Protein 7F87 (pdb70)

Foldseek 3Di:
DQDFQKWKDFVQLGAIFGEGEDDDPVRLAGAWYFDDNDDDAQDFEGETEHECHDPVGGYCVSLVVDDAQTWMWMDSLFKIWIWGWHDKDKAFPVPPCQRGGDPPFGKYWYWYHDNDPPDGIIIITMTTTDDIGGNDPVRCVSND/DQDFQKWKFFVQLGAIFTEGEDDDVVRLAGAWYFDDHDDDAQAFEGETEHECHDPVGGYCVSLVVDDQQTWMWMDSLFKIWIWGWHDKDKAFQVVPCQRGGDPPFGKYWYWYHDNDPPDGIIIITMTGTDDMGGNDCVRCVSND

Solvent-accessible surface area: 14212 Å² total

Organism: Lacticaseibacillus rhamnosus (NCBI:txid47715)

Structure (mmCIF, N/CA/C/O backbone):
data_7F87
#
_entry.id   7F87
#
_cell.length_a   34.608
_cell.length_b   55.674
_cell.length_c   75.312
_cell.angle_alpha   90.00
_cell.angle_beta   103.22
_cell.angle_gamma   90.00
#
_symmetry.space_group_name_H-M   'P 1 21 1'
#
loop_
_entity.id
_entity.type
_entity.pdbx_description
1 polymer 'Class A sortase'
2 polymer 'Self Derived Peptide'
3 non-polymer 'PHOSPHATE ION'
4 non-polymer 1,2-ETHANEDIOL
5 water water
#
loop_
_atom_site.group_PDB
_atom_site.id
_atom_site.type_symbol
_atom_site.label_atom_id
_atom_site.label_alt_id
_atom_site.label_comp_id
_atom_site.label_asym_id
_atom_site.label_entity_id
_atom_site.label_seq_id
_atom_site.pdbx_PDB_ins_code
_atom_site.Cartn_x
_atom_site.Cartn_y
_atom_site.Cartn_z
_atom_site.occupancy
_atom_site.B_iso_or_equiv
_atom_site.auth_seq_id
_atom_site.auth_comp_id
_atom_site.auth_asym_id
_atom_site.auth_atom_id
_atom_site.pdbx_PDB_model_num
ATOM 1 N N . ASN A 1 5 ? 1.654 -20.847 14.455 1.00 39.19 89 ASN A N 1
ATOM 2 C CA . ASN A 1 5 ? 2.890 -20.993 15.211 1.00 39.18 89 ASN A CA 1
ATOM 3 C C . ASN A 1 5 ? 3.726 -19.707 15.338 1.00 29.98 89 ASN A C 1
ATOM 4 O O . ASN A 1 5 ? 4.942 -19.768 15.492 1.00 24.47 89 ASN A O 1
ATOM 9 N N . LEU A 1 6 ? 3.064 -18.548 15.285 1.00 22.79 90 LEU A N 1
ATOM 10 C CA . LEU A 1 6 ? 3.711 -17.272 15.575 1.00 21.49 90 LEU A CA 1
ATOM 11 C C . LEU A 1 6 ? 3.773 -16.913 17.077 1.00 21.22 90 LEU A C 1
ATOM 12 O O . LEU A 1 6 ? 4.629 -16.131 17.492 1.00 24.43 90 LEU A O 1
ATOM 17 N N . HIS A 1 7 ? 2.865 -17.502 17.864 1.00 17.24 91 HIS A N 1
ATOM 18 C CA . HIS A 1 7 ? 2.829 -17.425 19.325 1.00 15.71 91 HIS A CA 1
ATOM 19 C C . HIS A 1 7 ? 2.565 -16.007 19.818 1.00 16.05 91 HIS A C 1
ATOM 20 O O . HIS A 1 7 ? 3.462 -15.358 20.348 1.00 15.79 91 HIS A O 1
ATOM 27 N N . PRO A 1 8 ? 1.334 -15.485 19.622 1.00 15.66 92 PRO A N 1
ATOM 28 C CA . PRO A 1 8 ? 0.968 -14.157 20.119 1.00 14.71 92 PRO A CA 1
ATOM 29 C C . PRO A 1 8 ? 1.273 -14.002 21.618 1.00 14.40 92 PRO A C 1
ATOM 30 O O . PRO A 1 8 ? 1.160 -14.969 22.349 1.00 11.78 92 PRO A O 1
ATOM 34 N N . ILE A 1 9 ? 1.690 -12.801 22.014 1.00 12.87 93 ILE A N 1
ATOM 35 C CA . ILE A 1 9 ? 2.011 -12.460 23.386 1.00 14.34 93 ILE A CA 1
ATOM 36 C C . ILE A 1 9 ? 0.949 -11.567 24.002 1.00 13.02 93 ILE A C 1
ATOM 37 O O . ILE A 1 9 ? 1.009 -11.234 25.179 1.00 13.96 93 ILE A O 1
ATOM 42 N N . GLY A 1 10 ? -0.042 -11.181 23.195 1.00 13.04 94 GLY A N 1
ATOM 43 C CA . GLY A 1 10 ? -1.110 -10.341 23.666 1.00 11.65 94 GLY A CA 1
ATOM 44 C C . GLY A 1 10 ? -2.099 -10.043 22.578 1.00 12.58 94 GLY A C 1
ATOM 45 O O . GLY A 1 10 ? -2.122 -10.693 21.528 1.00 9.74 94 GLY A O 1
ATOM 46 N N . LYS A 1 11 ? -2.935 -9.034 22.835 1.00 13.60 95 LYS A N 1
ATOM 47 C CA . LYS A 1 11 ? -3.914 -8.554 21.863 1.00 13.35 95 LYS A CA 1
ATOM 48 C C . LYS A 1 11 ? -4.056 -7.066 21.978 1.00 11.49 95 LYS A C 1
ATOM 49 O O . LYS A 1 11 ? -3.868 -6.512 23.052 1.00 10.56 95 LYS A O 1
ATOM 55 N N . ILE A 1 12 ? -4.435 -6.447 20.860 1.00 10.80 96 ILE A N 1
ATOM 56 C CA . ILE A 1 12 ? -4.740 -5.028 20.783 1.00 11.96 96 ILE A CA 1
ATOM 57 C C . ILE A 1 12 ? -6.124 -4.850 20.213 1.00 13.37 96 ILE A C 1
ATOM 58 O O . ILE A 1 12 ? -6.525 -5.575 19.283 1.00 13.73 96 ILE A O 1
ATOM 63 N N . ALA A 1 13 ? -6.847 -3.875 20.772 1.00 13.02 97 ALA A N 1
ATOM 64 C CA . ALA A 1 13 ? -8.164 -3.483 20.305 1.00 13.68 97 ALA A CA 1
ATOM 65 C C . ALA A 1 13 ? -8.264 -1.969 20.230 1.00 13.91 97 ALA A C 1
ATOM 66 O O . ALA A 1 13 ? -7.854 -1.264 21.160 1.00 14.51 97 ALA A O 1
ATOM 68 N N . ILE A 1 14 ? -8.800 -1.493 19.100 1.00 13.24 98 ILE A N 1
ATOM 69 C CA . ILE A 1 14 ? -9.193 -0.106 18.905 1.00 16.16 98 ILE A CA 1
ATOM 70 C C . ILE A 1 14 ? -10.649 -0.109 18.418 1.00 19.49 98 ILE A C 1
ATOM 71 O O . ILE A 1 14 ? -10.926 -0.260 17.219 1.00 18.84 98 ILE A O 1
ATOM 76 N N . THR A 1 15 ? -11.575 0.040 19.368 1.00 21.31 99 THR A N 1
ATOM 77 C CA . THR A 1 15 ? -13.004 -0.094 19.096 1.00 24.39 99 THR A CA 1
ATOM 78 C C . THR A 1 15 ? -13.489 0.951 18.088 1.00 23.53 99 THR A C 1
ATOM 79 O O . THR A 1 15 ? -14.330 0.644 17.263 1.00 25.32 99 THR A O 1
ATOM 83 N N . SER A 1 16 ? -12.896 2.152 18.115 1.00 25.16 100 SER A N 1
ATOM 84 C CA . SER A 1 16 ? -13.301 3.242 17.232 1.00 25.13 100 SER A CA 1
ATOM 85 C C . SER A 1 16 ? -13.137 2.908 15.750 1.00 26.37 100 SER A C 1
ATOM 86 O O . SER A 1 16 ? -13.816 3.487 14.923 1.00 24.77 100 SER A O 1
ATOM 89 N N . VAL A 1 17 ? -12.209 1.997 15.419 1.00 21.92 101 VAL A N 1
ATOM 90 C CA . VAL A 1 17 ? -12.031 1.550 14.035 1.00 21.93 101 VAL A CA 1
ATOM 91 C C . VAL A 1 17 ? -12.200 0.041 13.878 1.00 19.70 101 VAL A C 1
ATOM 92 O O . VAL A 1 17 ? -11.804 -0.526 12.874 1.00 20.15 101 VAL A O 1
ATOM 96 N N . HIS A 1 18 ? -12.794 -0.605 14.883 1.00 21.00 102 HIS A N 1
ATOM 97 C CA . HIS A 1 18 ? -13.082 -2.037 14.850 1.00 24.78 102 HIS A CA 1
ATOM 98 C C . HIS A 1 18 ? -11.833 -2.876 14.577 1.00 21.69 102 HIS A C 1
ATOM 99 O O . HIS A 1 18 ? -11.861 -3.836 13.800 1.00 28.01 102 HIS A O 1
ATOM 106 N N . LEU A 1 19 ? -10.727 -2.499 15.214 1.00 20.54 103 LEU A N 1
ATOM 107 C CA . LEU A 1 19 ? -9.482 -3.224 15.050 1.00 19.94 103 LEU A CA 1
ATOM 108 C C . LEU A 1 19 ? -9.321 -4.135 16.234 1.00 18.11 103 LEU A C 1
ATOM 109 O O . LEU A 1 19 ? -9.439 -3.716 17.375 1.00 15.22 103 LEU A O 1
ATOM 114 N N . LYS A 1 20 ? -9.040 -5.407 15.955 1.00 17.71 104 LYS A N 1
ATOM 115 C CA . LYS A 1 20 ? -8.717 -6.386 16.987 1.00 19.94 104 LYS A CA 1
ATOM 116 C C . LYS A 1 20 ? -7.730 -7.341 16.364 1.00 18.56 104 LYS A C 1
ATOM 117 O O . LYS A 1 20 ? -8.064 -8.025 15.404 1.00 17.43 104 LYS A O 1
ATOM 123 N N . LEU A 1 21 ? -6.508 -7.342 16.901 1.00 18.57 105 LEU A N 1
ATOM 124 C CA . LEU A 1 21 ? -5.393 -8.077 16.352 1.00 14.96 105 LEU A CA 1
ATOM 125 C C . LEU A 1 21 ? -4.555 -8.689 17.464 1.00 14.15 105 LEU A C 1
ATOM 126 O O . LEU A 1 21 ? -4.519 -8.166 18.582 1.00 12.92 105 LEU A O 1
ATOM 131 N N . PRO A 1 22 ? -3.847 -9.800 17.170 1.00 13.59 106 PRO A N 1
ATOM 132 C CA . PRO A 1 22 ? -2.826 -10.329 18.071 1.00 12.62 106 PRO A CA 1
ATOM 133 C C . PRO A 1 22 ? -1.613 -9.380 18.093 1.00 11.16 106 PRO A C 1
ATOM 134 O O . PRO A 1 22 ? -1.350 -8.708 17.099 1.00 11.90 106 PRO A O 1
ATOM 138 N N . ILE A 1 23 ? -0.939 -9.324 19.240 1.00 12.03 107 ILE A N 1
ATOM 139 C CA . ILE A 1 23 ? 0.369 -8.729 19.392 1.00 10.94 107 ILE A CA 1
ATOM 140 C C . ILE A 1 23 ? 1.347 -9.893 19.381 1.00 11.51 107 ILE A C 1
ATOM 141 O O . ILE A 1 23 ? 1.124 -10.909 20.068 1.00 10.89 107 ILE A O 1
ATOM 146 N N . LEU A 1 24 ? 2.412 -9.737 18.590 1.00 11.68 108 LEU A N 1
ATOM 147 C CA . LEU A 1 24 ? 3.443 -10.749 18.406 1.00 12.74 108 LEU A CA 1
ATOM 148 C C . LEU A 1 24 ? 4.805 -10.123 18.704 1.00 12.83 108 LEU A C 1
ATOM 149 O O . LEU A 1 24 ? 4.953 -8.930 18.607 1.00 11.81 108 LEU A O 1
ATOM 154 N N . LYS A 1 25 ? 5.787 -10.953 19.066 1.00 11.46 109 LYS A N 1
ATOM 155 C CA . LYS A 1 25 ? 7.110 -10.474 19.394 1.00 12.43 109 LYS A CA 1
ATOM 156 C C . LYS A 1 25 ? 7.965 -10.346 18.138 1.00 11.96 109 LYS A C 1
ATOM 157 O O . LYS A 1 25 ? 8.220 -11.328 17.435 1.00 10.24 109 LYS A O 1
ATOM 163 N N . GLY A 1 26 ? 8.429 -9.122 17.890 1.00 12.46 110 GLY A N 1
ATOM 164 C CA . GLY A 1 26 ? 9.345 -8.824 16.811 1.00 14.56 110 GLY A CA 1
ATOM 165 C C . GLY A 1 26 ? 8.651 -8.515 15.513 1.00 14.36 110 GLY A C 1
ATOM 166 O O . GLY A 1 26 ? 7.439 -8.714 15.366 1.00 16.88 110 GLY A O 1
ATOM 167 N N . LEU A 1 27 ? 9.451 -8.029 14.563 1.00 14.41 111 LEU A N 1
ATOM 168 C CA . LEU A 1 27 ? 8.971 -7.502 13.301 1.00 18.23 111 LEU A CA 1
ATOM 169 C C . LEU A 1 27 ? 9.291 -8.399 12.118 1.00 16.91 111 LEU A C 1
ATOM 170 O O . LEU A 1 27 ? 9.692 -7.916 11.068 1.00 16.83 111 LEU A O 1
ATOM 175 N N . SER A 1 28 ? 9.120 -9.710 12.295 1.00 16.58 112 SER A N 1
ATOM 176 C CA . SER A 1 28 ? 9.157 -10.631 11.167 1.00 15.76 112 SER A CA 1
ATOM 177 C C . SER A 1 28 ? 8.054 -10.268 10.191 1.00 18.39 112 SER A C 1
ATOM 178 O O . SER A 1 28 ? 7.018 -9.730 10.581 1.00 14.51 112 SER A O 1
ATOM 181 N N . ASN A 1 29 ? 8.279 -10.574 8.912 1.00 16.35 113 ASN A N 1
ATOM 182 C CA . ASN A 1 29 ? 7.272 -10.355 7.904 1.00 21.88 113 ASN A CA 1
ATOM 183 C C . ASN A 1 29 ? 5.980 -11.097 8.199 1.00 18.75 113 ASN A C 1
ATOM 184 O O . ASN A 1 29 ? 4.893 -10.576 7.994 1.00 17.69 113 ASN A O 1
ATOM 189 N N . ASP A 1 30 ? 6.099 -12.321 8.717 1.00 18.55 114 ASP A N 1
ATOM 190 C CA . ASP A 1 30 ? 4.923 -13.066 9.150 1.00 18.59 114 ASP A CA 1
ATOM 191 C C . ASP A 1 30 ? 4.118 -12.327 10.241 1.00 19.74 114 ASP A C 1
ATOM 192 O O . ASP A 1 30 ? 2.877 -12.251 10.184 1.00 18.87 114 ASP A O 1
ATOM 197 N N . ASN A 1 31 ? 4.822 -11.822 11.256 1.00 19.97 115 ASN A N 1
ATOM 198 C CA . ASN A 1 31 ? 4.187 -11.081 12.347 1.00 16.28 115 ASN A CA 1
ATOM 199 C C . ASN A 1 31 ? 3.448 -9.851 11.823 1.00 16.71 115 ASN A C 1
ATOM 200 O O . ASN A 1 31 ? 2.278 -9.649 12.148 1.00 17.45 115 ASN A O 1
ATOM 205 N N . LEU A 1 32 ? 4.145 -9.048 11.015 1.00 17.05 116 LEU A N 1
ATOM 206 C CA . LEU A 1 32 ? 3.615 -7.807 10.431 1.00 20.23 116 LEU A CA 1
ATOM 207 C C . LEU A 1 32 ? 2.391 -8.056 9.532 1.00 21.10 116 LEU A C 1
ATOM 208 O O . LEU A 1 32 ? 1.604 -7.148 9.322 1.00 18.00 116 LEU A O 1
ATOM 213 N N . SER A 1 33 ? 2.259 -9.286 9.011 1.00 18.24 117 SER A N 1
ATOM 214 C CA . SER A 1 33 ? 1.117 -9.700 8.195 1.00 21.30 117 SER A CA 1
ATOM 215 C C . SER A 1 33 ? -0.037 -10.281 8.990 1.00 21.92 117 SER A C 1
ATOM 216 O O . SER A 1 33 ? -1.106 -10.484 8.442 1.00 22.07 117 SER A O 1
ATOM 219 N N . ALA A 1 34 ? 0.202 -10.624 10.259 1.00 19.67 118 ALA A N 1
ATOM 220 C CA . ALA A 1 34 ? -0.807 -11.267 11.091 1.00 18.62 118 ALA A CA 1
ATOM 221 C C . ALA A 1 34 ? -1.377 -10.344 12.139 1.00 15.76 118 ALA A C 1
ATOM 222 O O . ALA A 1 34 ? -2.496 -10.544 12.628 1.00 16.70 118 ALA A O 1
ATOM 224 N N . GLY A 1 35 ? -0.600 -9.343 12.542 1.00 15.32 119 GLY A N 1
ATOM 225 C CA . GLY A 1 35 ? -0.997 -8.490 13.628 1.00 14.69 119 GLY A CA 1
ATOM 226 C C . GLY A 1 35 ? 0.001 -7.399 13.879 1.00 14.08 119 GLY A C 1
ATOM 227 O O . GLY A 1 35 ? 0.678 -6.940 12.959 1.00 16.81 119 GLY A O 1
ATOM 228 N N . ALA A 1 36 ? 0.057 -6.963 15.140 1.00 14.26 120 ALA A N 1
ATOM 229 C CA . ALA A 1 36 ? 0.962 -5.929 15.603 1.00 12.19 120 ALA A CA 1
ATOM 230 C C . ALA A 1 36 ? 2.219 -6.573 16.186 1.00 13.08 120 ALA A C 1
ATOM 231 O O . ALA A 1 36 ? 2.112 -7.333 17.132 1.00 12.95 120 ALA A O 1
ATOM 233 N N . GLY A 1 37 ? 3.390 -6.257 15.618 1.00 10.71 121 GLY A N 1
ATOM 234 C CA . GLY A 1 37 ? 4.659 -6.762 16.113 1.00 11.03 121 GLY A CA 1
ATOM 235 C C . GLY A 1 37 ? 5.347 -5.744 17.006 1.00 10.82 121 GLY A C 1
ATOM 236 O O . GLY A 1 37 ? 5.328 -4.539 16.741 1.00 11.35 121 GLY A O 1
ATOM 237 N N . THR A 1 38 ? 5.946 -6.220 18.094 1.00 10.24 122 THR A N 1
ATOM 238 C CA . THR A 1 38 ? 6.674 -5.352 19.014 1.00 10.51 122 THR A CA 1
ATOM 239 C C . THR A 1 38 ? 7.936 -4.833 18.340 1.00 11.05 122 THR A C 1
ATOM 240 O O . THR A 1 38 ? 8.706 -5.593 17.764 1.00 12.43 122 THR A O 1
ATOM 244 N N . MET A 1 39 ? 8.146 -3.517 18.422 1.00 12.05 123 MET A N 1
ATOM 245 C CA . MET A 1 39 ? 9.212 -2.861 17.685 1.00 12.89 123 MET A CA 1
ATOM 246 C C . MET A 1 39 ? 10.534 -2.868 18.428 1.00 13.49 123 MET A C 1
ATOM 247 O O . MET A 1 39 ? 11.581 -2.679 17.802 1.00 18.66 123 MET A O 1
ATOM 252 N N . LYS A 1 40 ? 10.492 -3.072 19.748 1.00 14.45 124 LYS A N 1
ATOM 253 C CA . LYS A 1 40 ? 11.692 -3.137 20.589 1.00 18.01 124 LYS A CA 1
ATOM 254 C C . LYS A 1 40 ? 11.714 -4.427 21.400 1.00 16.78 124 LYS A C 1
ATOM 255 O O . LYS A 1 40 ? 10.672 -4.891 21.859 1.00 17.14 124 LYS A O 1
ATOM 261 N N . ALA A 1 41 ? 12.920 -4.979 21.595 1.00 18.85 125 ALA A N 1
ATOM 262 C CA . ALA A 1 41 ? 13.120 -6.247 22.297 1.00 22.00 125 ALA A CA 1
ATOM 263 C C . ALA A 1 41 ? 12.651 -6.217 23.751 1.00 23.55 125 ALA A C 1
ATOM 264 O O . ALA A 1 41 ? 12.072 -7.190 24.230 1.00 22.09 125 ALA A O 1
ATOM 266 N N . ASP A 1 42 ? 12.870 -5.093 24.437 1.00 22.76 126 ASP A N 1
ATOM 267 C CA . ASP A 1 42 ? 12.736 -5.048 25.887 1.00 33.01 126 ASP A CA 1
ATOM 268 C C . ASP A 1 42 ? 11.502 -4.297 26.455 1.00 32.19 126 ASP A C 1
ATOM 269 O O . ASP A 1 42 ? 11.397 -4.102 27.667 1.00 32.47 126 ASP A O 1
ATOM 274 N N . GLN A 1 43 ? 10.562 -3.920 25.585 1.00 23.59 127 GLN A N 1
ATOM 275 C CA . GLN A 1 43 ? 9.430 -3.092 25.987 1.00 19.99 127 GLN A CA 1
ATOM 276 C C . GLN A 1 43 ? 8.445 -3.904 26.824 1.00 18.08 127 GLN A C 1
ATOM 277 O O . GLN A 1 43 ? 8.413 -5.118 26.721 1.00 19.54 127 GLN A O 1
ATOM 283 N N . LYS A 1 44 ? 7.667 -3.215 27.665 1.00 16.57 128 LYS A N 1
ATOM 284 C CA . LYS A 1 44 ? 6.706 -3.828 28.548 1.00 19.66 128 LYS A CA 1
ATOM 285 C C . LYS A 1 44 ? 5.420 -3.019 28.534 1.00 15.79 128 LYS A C 1
ATOM 286 O O . LYS A 1 44 ? 5.448 -1.798 28.480 1.00 13.95 128 LYS A O 1
ATOM 292 N N . MET A 1 45 ? 4.285 -3.722 28.567 1.00 13.92 129 MET A N 1
ATOM 293 C CA . MET A 1 45 ? 2.985 -3.067 28.510 1.00 13.44 129 MET A CA 1
ATOM 294 C C . MET A 1 45 ? 2.880 -2.157 29.721 1.00 14.94 129 MET A C 1
ATOM 295 O O . MET A 1 45 ? 3.248 -2.530 30.818 1.00 13.68 129 MET A O 1
ATOM 300 N N . GLY A 1 46 ? 2.399 -0.936 29.500 1.00 16.19 130 GLY A N 1
ATOM 301 C CA . GLY A 1 46 ? 2.198 -0.001 30.580 1.00 15.81 130 GLY A CA 1
ATOM 302 C C . GLY A 1 46 ? 3.417 0.777 31.016 1.00 15.84 130 GLY A C 1
ATOM 303 O O . GLY A 1 46 ? 3.297 1.609 31.915 1.00 21.60 130 GLY A O 1
ATOM 304 N N . GLU A 1 47 ? 4.563 0.533 30.369 1.00 16.48 131 GLU A N 1
ATOM 305 C CA . GLU A 1 47 ? 5.847 1.163 30.705 1.00 20.01 131 GLU A CA 1
ATOM 306 C C . GLU A 1 47 ? 6.453 1.797 29.484 1.00 17.23 131 GLU A C 1
ATOM 307 O O . GLU A 1 47 ? 6.258 1.327 28.351 1.00 16.89 131 GLU A O 1
ATOM 313 N N . GLY A 1 48 ? 7.249 2.845 29.717 1.00 17.43 132 GLY A N 1
ATOM 314 C CA . GLY A 1 48 ? 7.989 3.515 28.673 1.00 17.04 132 GLY A CA 1
ATOM 315 C C . GLY A 1 48 ? 7.139 3.841 27.458 1.00 16.22 132 GLY A C 1
ATOM 316 O O . GLY A 1 48 ? 6.008 4.356 27.584 1.00 15.14 132 GLY A O 1
ATOM 317 N N . ASN A 1 49 ? 7.686 3.556 26.274 1.00 14.91 133 ASN A N 1
ATOM 318 C CA . ASN A 1 49 ? 6.973 3.707 25.013 1.00 15.18 133 ASN A CA 1
ATOM 319 C C . ASN A 1 49 ? 6.857 2.349 24.349 1.00 14.63 133 ASN A C 1
ATOM 320 O O . ASN A 1 49 ? 7.803 1.835 23.754 1.00 14.62 133 ASN A O 1
ATOM 325 N N . TYR A 1 50 ? 5.672 1.754 24.483 1.00 12.71 134 TYR A N 1
ATOM 326 C CA . TYR A 1 50 ? 5.344 0.414 23.944 1.00 11.71 134 TYR A CA 1
ATOM 327 C C . TYR A 1 50 ? 5.021 0.549 22.450 1.00 12.14 134 TYR A C 1
ATOM 328 O O . TYR A 1 50 ? 3.956 1.076 22.119 1.00 13.24 134 TYR A O 1
ATOM 337 N N . ALA A 1 51 ? 5.946 0.138 21.571 1.00 12.98 135 ALA A N 1
ATOM 338 C CA . ALA A 1 51 ? 5.833 0.389 20.138 1.00 11.73 135 ALA A CA 1
ATOM 339 C C . ALA A 1 51 ? 5.427 -0.866 19.369 1.00 11.67 135 ALA A C 1
ATOM 340 O O . ALA A 1 51 ? 5.927 -1.963 19.619 1.00 10.29 135 ALA A O 1
ATOM 342 N N . LEU A 1 52 ? 4.505 -0.693 18.425 1.00 11.96 136 LEU A N 1
ATOM 343 C CA . LEU A 1 52 ? 3.931 -1.809 17.660 1.00 11.04 136 LEU A CA 1
ATOM 344 C C . LEU A 1 52 ? 3.818 -1.413 16.216 1.00 11.11 136 LEU A C 1
ATOM 345 O O . LEU A 1 52 ? 3.368 -0.298 15.917 1.00 11.88 136 LEU A O 1
ATOM 350 N N . ALA A 1 53 ? 4.229 -2.314 15.310 1.00 11.81 137 ALA A N 1
ATOM 351 C CA . ALA A 1 53 ? 4.111 -2.081 13.880 1.00 12.44 137 ALA A CA 1
ATOM 352 C C . ALA A 1 53 ? 3.313 -3.184 13.220 1.00 12.70 137 ALA A C 1
ATOM 353 O O . ALA A 1 53 ? 3.357 -4.346 13.650 1.00 12.91 137 ALA A O 1
ATOM 355 N N . GLY A 1 54 ? 2.625 -2.823 12.137 1.00 13.34 138 GLY A N 1
ATOM 356 C CA . GLY A 1 54 ? 1.919 -3.782 11.308 1.00 13.57 138 GLY A CA 1
ATOM 357 C C . GLY A 1 54 ? 1.811 -3.300 9.879 1.00 17.18 138 GLY A C 1
ATOM 358 O O . GLY A 1 54 ? 1.841 -2.092 9.616 1.00 15.35 138 GLY A O 1
ATOM 359 N N . HIS A 1 55 ? 1.712 -4.253 8.942 1.00 18.87 139 HIS A N 1
ATOM 360 C CA . HIS A 1 55 ? 1.500 -3.927 7.545 1.00 18.78 139 HIS A CA 1
ATOM 361 C C . HIS A 1 55 ? 0.167 -3.205 7.396 1.00 18.01 139 HIS A C 1
ATOM 362 O O . HIS A 1 55 ? -0.796 -3.495 8.090 1.00 16.81 139 HIS A O 1
ATOM 369 N N . TYR A 1 56 ? 0.143 -2.239 6.482 1.00 20.85 140 TYR A N 1
ATOM 370 C CA . TYR A 1 56 ? -1.073 -1.463 6.122 1.00 21.29 140 TYR A CA 1
ATOM 371 C C . TYR A 1 56 ? -2.138 -2.452 5.627 1.00 19.61 140 TYR A C 1
ATOM 372 O O . TYR A 1 56 ? -3.272 -2.476 6.147 1.00 22.69 140 TYR A O 1
ATOM 381 N N 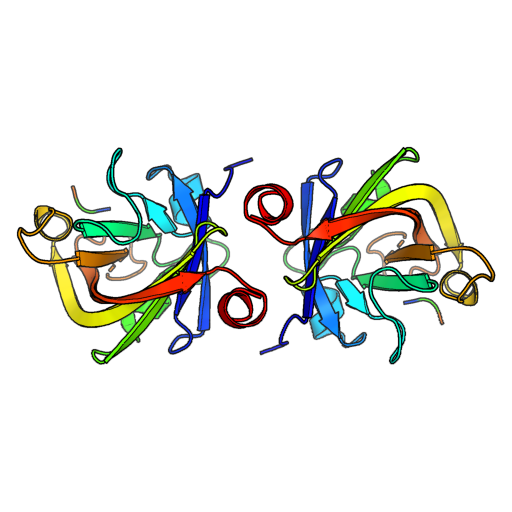. MET A 1 57 ? -1.771 -3.296 4.668 1.00 22.86 141 MET A N 1
ATOM 382 C CA . MET A 1 57 ? -2.618 -4.416 4.268 1.00 28.81 141 MET A CA 1
ATOM 383 C C . MET A 1 57 ? -1.815 -5.593 3.785 1.00 28.18 141 MET A C 1
ATOM 384 O O . MET A 1 57 ? -0.627 -5.483 3.573 1.00 26.27 141 MET A O 1
ATOM 389 N N . THR A 1 58 ? -2.495 -6.728 3.645 1.00 29.12 142 THR A N 1
ATOM 390 C CA . THR A 1 58 ? -1.907 -7.958 3.143 1.00 42.75 142 THR A CA 1
ATOM 391 C C . THR A 1 58 ? -2.637 -8.335 1.862 1.00 46.11 142 THR A C 1
ATOM 392 O O . THR A 1 58 ? -3.495 -7.577 1.394 1.00 40.07 142 THR A O 1
ATOM 396 N N . ASN A 1 59 ? -2.279 -9.501 1.304 1.00 57.16 143 ASN A N 1
ATOM 397 C CA . ASN A 1 59 ? -3.001 -10.123 0.192 1.00 65.85 143 ASN A CA 1
ATOM 398 C C . ASN A 1 59 ? -4.491 -10.239 0.487 1.00 65.45 143 ASN A C 1
ATOM 399 O O . ASN A 1 59 ? -5.327 -10.045 -0.394 1.00 66.04 143 ASN A O 1
ATOM 404 N N . GLN A 1 60 ? -4.801 -10.570 1.746 1.00 72.73 144 GLN A N 1
ATOM 405 C CA . GLN A 1 60 ? -6.156 -10.836 2.195 1.00 72.15 144 GLN A CA 1
ATOM 406 C C . GLN A 1 60 ? -7.021 -9.583 2.218 1.00 74.26 144 GLN A C 1
ATOM 407 O O . GLN A 1 60 ? -8.184 -9.614 1.805 1.00 92.94 144 GLN A O 1
ATOM 413 N N . GLY A 1 61 ? -6.439 -8.477 2.691 1.00 54.88 145 GLY A N 1
ATOM 414 C CA . GLY A 1 61 ? -7.125 -7.204 2.828 1.00 53.55 145 GLY A CA 1
ATOM 415 C C . GLY A 1 61 ? -6.418 -6.338 3.859 1.00 47.82 145 GLY A C 1
ATOM 416 O O . GLY A 1 61 ? -5.202 -6.411 3.993 1.00 44.14 145 GLY A O 1
ATOM 417 N N . ILE A 1 62 ? -7.190 -5.520 4.583 1.00 44.18 146 ILE A N 1
ATOM 418 C CA . ILE A 1 62 ? -6.647 -4.563 5.542 1.00 39.43 146 ILE A CA 1
ATOM 419 C C . ILE A 1 62 ? -6.035 -5.255 6.761 1.00 32.60 146 ILE A C 1
ATOM 420 O O . ILE A 1 62 ? -6.490 -6.316 7.172 1.00 25.35 146 ILE A O 1
ATOM 425 N N . LEU A 1 63 ? -4.998 -4.638 7.336 1.00 28.62 147 LEU A N 1
ATOM 426 C CA . LEU A 1 63 ? -4.417 -5.103 8.592 1.00 24.64 147 LEU A CA 1
ATOM 427 C C . LEU A 1 63 ? -4.376 -3.895 9.556 1.00 20.03 147 LEU A C 1
ATOM 428 O O . LEU A 1 63 ? -5.309 -3.709 10.354 1.00 19.38 147 LEU A O 1
ATOM 433 N N . PHE A 1 64 ? -3.355 -3.040 9.414 1.00 16.59 148 PHE A N 1
ATOM 434 C CA . PHE A 1 64 ? -3.163 -1.865 10.269 1.00 17.42 148 PHE A CA 1
ATOM 435 C C . PHE A 1 64 ? -3.625 -0.579 9.584 1.00 16.67 148 PHE A C 1
ATOM 436 O O . PHE A 1 64 ? -3.557 0.482 10.165 1.00 20.39 148 PHE A O 1
ATOM 444 N N . SER A 1 65 ? -4.136 -0.677 8.351 1.00 20.31 149 SER A N 1
ATOM 445 C CA . SER A 1 65 ? -4.700 0.498 7.663 1.00 20.63 149 SER A CA 1
ATOM 446 C C . SER A 1 65 ? -5.784 1.258 8.438 1.00 20.02 149 SER A C 1
ATOM 447 O O . SER A 1 65 ? -5.887 2.468 8.285 1.00 20.80 149 SER A O 1
ATOM 450 N N . PRO A 1 66 ? -6.632 0.622 9.290 1.00 21.16 150 PRO A N 1
ATOM 451 C CA . PRO A 1 66 ? -7.608 1.382 10.083 1.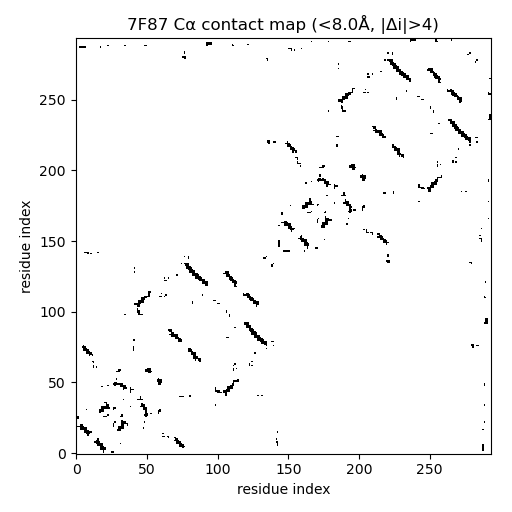00 20.06 150 PRO A CA 1
ATOM 452 C C . PRO A 1 66 ? -7.016 2.477 10.992 1.00 24.25 150 PRO A C 1
ATOM 453 O O . PRO A 1 66 ? -7.762 3.367 11.398 1.00 23.76 150 PRO A O 1
ATOM 457 N N . LEU A 1 67 ? -5.709 2.425 11.273 1.00 18.16 151 LEU A N 1
ATOM 458 C CA . LEU A 1 67 ? -5.019 3.483 11.995 1.00 20.29 151 LEU A CA 1
ATOM 459 C C . LEU A 1 67 ? -5.235 4.857 11.354 1.00 18.86 151 LEU A C 1
ATOM 460 O O . LEU A 1 67 ? -5.278 5.859 12.048 1.00 18.83 151 LEU A O 1
ATOM 465 N N . LYS A 1 68 ? -5.361 4.888 10.028 1.00 22.25 152 LYS A N 1
ATOM 466 C CA . LYS A 1 68 ? -5.601 6.139 9.308 1.00 26.69 152 LYS A CA 1
ATOM 467 C C . LYS A 1 68 ? -6.908 6.833 9.752 1.00 23.26 152 LYS A C 1
ATOM 468 O O . LYS A 1 68 ? -7.040 8.040 9.587 1.00 25.05 152 LYS A O 1
ATOM 474 N N . ASN A 1 69 ? -7.852 6.066 10.314 1.00 23.02 153 ASN A N 1
ATOM 475 C CA . ASN A 1 69 ? -9.140 6.584 10.786 1.00 25.02 153 ASN A CA 1
ATOM 476 C C . ASN A 1 69 ? -9.239 6.827 12.283 1.00 27.42 153 ASN A C 1
ATOM 477 O O . ASN A 1 69 ? -10.284 7.247 12.777 1.00 26.06 153 ASN A O 1
ATOM 482 N N . VAL A 1 70 ? -8.148 6.548 13.004 1.00 24.71 154 VAL A N 1
ATOM 483 C CA . VAL A 1 70 ? -8.084 6.767 14.438 1.00 23.32 154 VAL A CA 1
ATOM 484 C C . VAL A 1 70 ? -7.922 8.257 14.662 1.00 23.30 154 VAL A C 1
ATOM 485 O O . VAL A 1 70 ? -7.164 8.919 13.939 1.00 22.10 154 VAL A O 1
ATOM 489 N N . GLN A 1 71 ? -8.641 8.783 15.659 1.00 23.21 155 GLN A N 1
ATOM 490 C CA . GLN A 1 71 ? -8.566 10.198 16.019 1.00 23.34 155 GLN A CA 1
ATOM 491 C C . GLN A 1 71 ? -8.058 10.404 17.432 1.00 23.18 155 GLN A C 1
ATOM 492 O O . GLN A 1 71 ? -8.226 9.539 18.293 1.00 18.64 155 GLN A O 1
ATOM 498 N N . THR A 1 72 ? -7.447 11.570 17.662 1.00 20.83 156 THR A N 1
ATOM 499 C CA . THR A 1 72 ? -7.106 12.029 18.995 1.00 21.77 156 THR A CA 1
ATOM 500 C C . THR A 1 72 ? -8.328 11.865 19.895 1.00 20.63 156 THR A C 1
ATOM 501 O O . THR A 1 72 ? -9.454 12.140 19.489 1.00 24.52 156 THR A O 1
ATOM 505 N N . GLY A 1 73 ? -8.088 11.363 21.108 1.00 21.74 157 GLY A N 1
ATOM 506 C CA . GLY A 1 73 ? -9.132 11.040 22.049 1.00 20.84 157 GLY A CA 1
ATOM 507 C C . GLY A 1 73 ? -9.658 9.622 21.995 1.00 20.72 157 GLY A C 1
ATOM 508 O O . GLY A 1 73 ? -10.289 9.181 22.946 1.00 21.30 157 GLY A O 1
ATOM 509 N N . ASP A 1 74 ? -9.408 8.896 20.896 1.00 20.26 158 ASP A N 1
ATOM 510 C CA . ASP A 1 74 ? -9.786 7.485 20.825 1.00 21.40 158 ASP A CA 1
ATOM 511 C C . ASP A 1 74 ? -8.974 6.683 21.848 1.00 21.01 158 ASP A C 1
ATOM 512 O O . ASP A 1 74 ? -7.880 7.067 22.226 1.00 21.74 158 ASP A O 1
ATOM 517 N N . THR A 1 75 ? -9.529 5.555 22.281 1.00 20.31 159 THR A N 1
ATOM 518 C CA . THR A 1 75 ? -8.845 4.667 23.197 1.00 23.25 159 THR A CA 1
ATOM 519 C C . THR A 1 75 ? -8.268 3.478 22.443 1.00 18.75 159 THR A C 1
ATOM 520 O O . THR A 1 75 ? -8.827 3.001 21.436 1.00 19.95 159 THR A O 1
ATOM 524 N N . VAL A 1 76 ? -7.114 3.030 22.921 1.00 17.01 160 VAL A N 1
ATOM 525 C CA . VAL A 1 76 ? -6.435 1.857 22.412 1.00 16.05 160 VAL A CA 1
ATOM 526 C C . VAL A 1 76 ? -6.142 0.998 23.622 1.00 14.19 160 VAL A C 1
ATOM 527 O O . VAL A 1 76 ? -5.552 1.481 24.585 1.00 17.60 160 VAL A O 1
ATOM 531 N N . ALA A 1 77 ? -6.524 -0.275 23.561 1.00 12.97 161 ALA A N 1
ATOM 532 C CA . ALA A 1 77 ? -6.331 -1.183 24.657 1.00 12.34 161 ALA A CA 1
ATOM 533 C C . ALA A 1 77 ? -5.490 -2.357 24.209 1.00 11.37 161 ALA A C 1
ATOM 534 O O . ALA A 1 77 ? -5.714 -2.907 23.143 1.00 12.34 161 ALA A O 1
ATOM 536 N N . ILE A 1 78 ? -4.545 -2.738 25.066 1.00 10.33 162 ILE A N 1
ATOM 537 C CA . ILE A 1 78 ? -3.773 -3.939 24.889 1.00 10.44 162 ILE A CA 1
ATOM 538 C C . ILE A 1 78 ? -3.856 -4.783 26.128 1.00 9.96 162 ILE A C 1
ATOM 539 O O . ILE A 1 78 ? -4.105 -4.270 27.235 1.00 10.21 162 ILE A O 1
ATOM 544 N N . THR A 1 79 ? -3.663 -6.093 25.956 1.00 10.67 163 THR A N 1
ATOM 545 C CA . THR A 1 79 ? -3.629 -6.995 27.083 1.00 12.04 163 THR A CA 1
ATOM 546 C C . THR A 1 79 ? -2.640 -8.118 26.844 1.00 13.32 163 THR A C 1
ATOM 547 O O . THR A 1 79 ? -2.407 -8.512 25.700 1.00 12.57 163 THR A O 1
ATOM 551 N N . ASN A 1 80 ? -2.071 -8.619 27.940 1.00 12.22 164 ASN A N 1
ATOM 552 C CA . ASN A 1 80 ? -1.246 -9.816 27.954 1.00 14.08 164 ASN A CA 1
ATOM 553 C C . ASN A 1 80 ? -2.008 -10.940 28.666 1.00 13.53 164 ASN A C 1
ATOM 554 O O . ASN A 1 80 ? -1.417 -11.939 29.045 1.00 14.52 164 ASN A O 1
ATOM 559 N N . MET A 1 81 ? -3.321 -10.738 28.841 1.00 12.90 165 MET A N 1
ATOM 560 C CA . MET A 1 81 ? -4.228 -11.629 29.576 1.00 13.80 165 MET A CA 1
ATOM 561 C C . MET A 1 81 ? -4.023 -11.660 31.110 1.00 14.29 165 MET A C 1
ATOM 562 O O . MET A 1 81 ? -4.651 -12.457 31.806 1.00 12.58 165 MET A O 1
ATOM 567 N N . LYS A 1 82 ? -3.147 -10.780 31.618 1.00 17.10 166 LYS A N 1
ATOM 568 C CA . LYS A 1 82 ? -2.957 -10.548 33.055 1.00 18.22 166 LYS A CA 1
ATOM 569 C C . LYS A 1 82 ? -3.562 -9.204 33.453 1.00 15.38 166 LYS A C 1
ATOM 570 O O . LYS A 1 82 ? -4.358 -9.114 34.400 1.00 14.76 166 LYS A O 1
ATOM 576 N N . LYS A 1 83 ? -3.200 -8.158 32.700 1.00 15.59 167 LYS A N 1
ATOM 577 C CA . LYS A 1 83 ? -3.784 -6.840 32.869 1.00 16.20 167 LYS A CA 1
ATOM 578 C C . LYS A 1 83 ? -4.216 -6.288 31.531 1.00 14.18 167 LYS A C 1
ATOM 579 O O . LYS A 1 83 ? -3.786 -6.756 30.494 1.00 14.57 167 LYS A O 1
ATOM 585 N N . VAL A 1 84 ? -5.105 -5.298 31.567 1.00 13.16 168 VAL A N 1
ATOM 586 C CA . VAL A 1 84 ? -5.535 -4.575 30.378 1.00 12.18 168 VAL A CA 1
ATOM 587 C C . VAL A 1 84 ? -5.052 -3.153 30.548 1.00 14.93 168 VAL A C 1
ATOM 588 O O . VAL A 1 84 ? -5.308 -2.502 31.576 1.00 11.94 168 VAL A O 1
ATOM 592 N N . TYR A 1 85 ? -4.309 -2.685 29.547 1.00 12.63 169 TYR A N 1
ATOM 593 C CA . TYR A 1 85 ? -3.675 -1.349 29.506 1.00 13.22 169 TYR A CA 1
ATOM 594 C C . TYR A 1 85 ? -4.427 -0.499 28.490 1.00 14.03 169 TYR A C 1
ATOM 595 O O . TYR A 1 85 ? -4.379 -0.861 27.299 1.00 11.38 169 TYR A O 1
ATOM 604 N N . THR A 1 86 ? -5.086 0.576 28.939 1.00 12.49 170 THR A N 1
ATOM 605 C CA . THR A 1 86 ? -5.858 1.425 28.055 1.00 12.21 170 THR A CA 1
ATOM 606 C C . THR A 1 86 ? -5.162 2.743 27.934 1.00 13.07 170 THR A C 1
ATOM 607 O O . THR A 1 86 ? -4.790 3.376 28.941 1.00 11.70 170 THR A O 1
ATOM 611 N N . TYR A 1 87 ? -4.928 3.125 26.680 1.00 11.57 171 TYR A N 1
ATOM 612 C CA . TYR A 1 87 ? -4.225 4.354 26.266 1.00 11.87 171 TYR A CA 1
ATOM 613 C C . TYR A 1 87 ? -5.234 5.262 25.555 1.00 13.19 171 TYR A C 1
ATOM 614 O O . TYR A 1 87 ? -6.192 4.744 24.960 1.00 14.04 171 TYR A O 1
ATOM 623 N N . LYS A 1 88 ? -5.030 6.576 25.643 1.00 15.37 172 LYS A N 1
ATOM 624 C CA . LYS A 1 88 ? -5.849 7.551 24.945 1.00 16.51 172 LYS A CA 1
ATOM 625 C C . LYS A 1 88 ? -4.965 8.222 23.896 1.00 13.73 172 LYS A C 1
ATOM 626 O O . LYS A 1 88 ? -3.904 8.740 24.236 1.00 12.71 172 LYS A O 1
ATOM 632 N N . VAL A 1 89 ? -5.414 8.202 22.636 1.00 14.58 173 VAL A N 1
ATOM 633 C CA . VAL A 1 89 ? -4.645 8.732 21.512 1.00 15.01 173 VAL A CA 1
ATOM 634 C C . VAL A 1 89 ? -4.477 10.227 21.696 1.00 18.40 173 VAL A C 1
ATOM 635 O O . VAL A 1 89 ? -5.456 10.940 21.934 1.00 18.05 173 VAL A O 1
ATOM 639 N N . THR A 1 90 ? -3.219 10.672 21.643 1.00 18.48 174 THR A N 1
ATOM 640 C CA . THR A 1 90 ? -2.837 12.067 21.793 1.00 22.27 1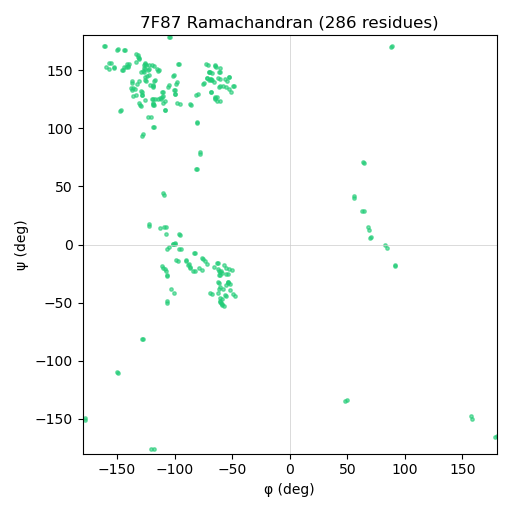74 THR A CA 1
ATOM 641 C C . THR A 1 90 ? -2.380 12.689 20.477 1.00 24.57 174 THR A C 1
ATOM 642 O O . THR A 1 90 ? -2.391 13.897 20.335 1.00 22.82 174 THR A O 1
ATOM 646 N N . THR A 1 91 ? -1.967 11.859 19.516 1.00 28.57 175 THR A N 1
ATOM 647 C CA . THR A 1 91 ? -1.624 12.344 18.187 1.00 29.37 175 THR A CA 1
ATOM 648 C C . THR A 1 91 ? -1.716 11.269 17.138 1.00 32.37 175 THR A C 1
ATOM 649 O O . THR A 1 91 ? -1.539 10.087 17.422 1.00 26.91 175 THR A O 1
ATOM 653 N N . LYS A 1 92 ? -2.019 11.705 15.916 1.00 32.13 176 LYS A N 1
ATOM 654 C CA . LYS A 1 92 ? -1.912 10.898 14.722 1.00 31.56 176 LYS A CA 1
ATOM 655 C C . LYS A 1 92 ? -1.217 11.798 13.717 1.00 33.25 176 LYS A C 1
ATOM 656 O O . LYS A 1 92 ? -1.625 12.948 13.531 1.00 30.74 176 LYS A O 1
ATOM 662 N N . GLN A 1 93 ? -0.150 11.274 13.104 1.00 25.69 177 GLN A N 1
ATOM 663 C CA . GLN A 1 93 ? 0.698 12.004 12.178 1.00 26.74 177 GLN A CA 1
ATOM 664 C C . GLN A 1 93 ? 1.046 11.068 11.032 1.00 29.61 177 GLN A C 1
ATOM 665 O O . GLN A 1 93 ? 1.094 9.840 11.204 1.00 26.14 177 GLN A O 1
ATOM 671 N N . ILE A 1 94 ? 1.363 11.661 9.881 1.00 25.89 178 ILE A N 1
ATOM 672 C CA . ILE A 1 94 ? 2.042 10.955 8.795 1.00 27.92 178 ILE A CA 1
ATOM 673 C C . ILE A 1 94 ? 3.445 11.509 8.779 1.00 29.54 178 ILE A C 1
ATOM 674 O O . ILE A 1 94 ? 3.641 12.722 8.702 1.00 33.10 178 ILE A O 1
ATOM 679 N N . VAL A 1 95 ? 4.428 10.618 8.909 1.00 23.56 179 VAL A N 1
ATOM 680 C CA . VAL A 1 95 ? 5.815 11.015 9.036 1.00 20.98 179 VAL A CA 1
ATOM 681 C C . VAL A 1 95 ? 6.660 10.199 8.070 1.00 22.84 179 VAL A C 1
ATOM 682 O O . VAL A 1 95 ? 6.224 9.168 7.575 1.00 25.22 179 VAL A O 1
ATOM 686 N N . ASN A 1 96 ? 7.877 10.676 7.815 1.00 24.27 180 ASN A N 1
ATOM 687 C CA . ASN A 1 96 ? 8.850 9.941 7.036 1.00 25.38 180 ASN A CA 1
ATOM 688 C C . ASN A 1 96 ? 9.365 8.748 7.852 1.00 23.82 180 ASN A C 1
ATOM 689 O O . ASN A 1 96 ? 9.571 8.840 9.067 1.00 22.41 180 ASN A O 1
ATOM 694 N N . GLU A 1 97 ? 9.606 7.635 7.156 1.00 24.84 181 GLU A N 1
ATOM 695 C CA . GLU A 1 97 ? 10.143 6.415 7.751 1.00 25.97 181 GLU A CA 1
ATOM 696 C C . GLU A 1 97 ? 11.434 6.619 8.563 1.00 29.09 181 GLU A C 1
ATOM 697 O O . GLU A 1 97 ? 11.754 5.793 9.405 1.00 24.28 181 GLU A O 1
ATOM 703 N N . THR A 1 98 ? 12.163 7.718 8.315 1.00 26.47 182 THR A N 1
ATOM 704 C CA . THR A 1 98 ? 13.415 7.978 9.025 1.00 30.37 182 THR A CA 1
ATOM 705 C C . THR A 1 98 ? 13.224 8.463 10.468 1.00 29.93 182 THR A C 1
ATOM 706 O O . THR A 1 98 ? 14.183 8.492 11.244 1.00 27.46 182 THR A O 1
ATOM 710 N N . GLN A 1 99 ? 11.988 8.833 10.825 1.00 29.71 183 GLN A N 1
ATOM 711 C CA . GLN A 1 99 ? 11.685 9.400 12.139 1.00 28.05 183 GLN A CA 1
ATOM 712 C C . GLN A 1 99 ? 11.537 8.310 13.198 1.00 26.90 183 GLN A C 1
ATOM 713 O O . GLN A 1 99 ? 10.486 8.138 13.781 1.00 27.79 183 GLN A O 1
ATOM 719 N N . VAL A 1 100 ? 12.632 7.603 13.469 1.00 25.68 184 VAL A N 1
ATOM 720 C CA . VAL A 1 100 ? 12.634 6.449 14.363 1.0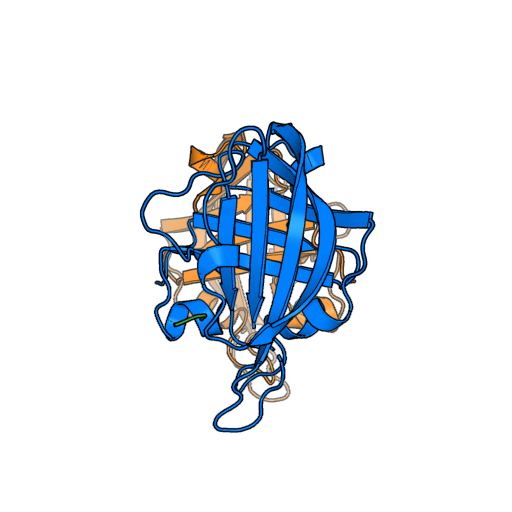0 27.40 184 VAL A CA 1
ATOM 721 C C . VAL A 1 100 ? 12.465 6.810 15.829 1.00 29.30 184 VAL A C 1
ATOM 722 O O . VAL A 1 100 ? 12.150 5.967 16.655 1.00 26.36 184 VAL A O 1
ATOM 726 N N . GLN A 1 101 ? 12.682 8.083 16.155 1.00 28.88 185 GLN A N 1
ATOM 727 C CA . GLN A 1 101 ? 12.611 8.548 17.532 1.00 30.67 185 GLN A CA 1
ATOM 728 C C . GLN A 1 101 ? 11.193 8.447 18.107 1.00 21.97 185 GLN A C 1
ATOM 729 O O . GLN A 1 101 ? 11.024 8.450 19.306 1.00 20.03 185 GLN A O 1
ATOM 735 N N . TRP A 1 102 ? 10.185 8.346 17.237 1.00 19.88 186 TRP A N 1
ATOM 736 C CA . TRP A 1 102 ? 8.803 8.125 17.667 1.00 21.30 186 TRP A CA 1
ATOM 737 C C . TRP A 1 102 ? 8.618 6.911 18.585 1.00 18.99 186 TRP A C 1
ATOM 738 O O . TRP A 1 102 ? 7.665 6.875 19.344 1.00 20.17 186 TRP A O 1
ATOM 749 N N . ILE A 1 103 ? 9.508 5.917 18.493 1.00 19.19 187 ILE A N 1
ATOM 750 C CA . ILE A 1 103 ? 9.408 4.729 19.333 1.00 22.40 187 ILE A CA 1
ATOM 751 C C . ILE A 1 103 ? 10.241 4.761 20.618 1.00 22.72 187 ILE A C 1
ATOM 752 O O . ILE A 1 103 ? 10.154 3.848 21.425 1.00 19.21 187 ILE A O 1
ATOM 757 N N . ASP A 1 104 ? 11.026 5.828 20.809 1.00 21.58 188 ASP A N 1
ATOM 758 C CA . ASP A 1 104 ? 11.850 5.988 22.008 1.00 20.58 188 ASP A CA 1
ATOM 759 C C . ASP A 1 104 ? 11.023 6.224 23.258 1.00 17.37 188 ASP A C 1
ATOM 760 O O . ASP A 1 104 ? 10.008 6.899 23.222 1.00 16.42 188 ASP A O 1
ATOM 765 N N . ASP A 1 105 ? 11.469 5.624 24.365 1.00 18.96 189 ASP A N 1
ATOM 766 C CA . ASP A 1 105 ? 10.957 5.906 25.694 1.00 20.38 189 ASP A CA 1
ATOM 767 C C . ASP A 1 105 ? 11.056 7.394 25.942 1.00 22.52 189 ASP A C 1
ATOM 768 O O . ASP A 1 105 ? 12.035 8.027 25.533 1.00 21.67 189 ASP A O 1
ATOM 773 N N . VAL A 1 106 ? 10.031 7.952 26.587 1.00 21.97 190 VAL A N 1
ATOM 774 C CA . VAL A 1 106 ? 9.990 9.351 26.938 1.00 24.79 190 VAL A CA 1
ATOM 775 C C . VAL A 1 106 ? 9.911 9.440 28.452 1.00 25.49 190 VAL A C 1
ATOM 776 O O . VAL A 1 106 ? 8.993 8.901 29.053 1.00 24.47 190 VAL A O 1
ATOM 780 N N . ALA A 1 107 ? 10.894 10.122 29.055 1.00 30.59 191 ALA A N 1
ATOM 781 C CA . ALA A 1 107 ? 10.958 10.345 30.495 1.00 30.04 191 ALA A CA 1
ATOM 782 C C . ALA A 1 107 ? 9.638 10.903 31.017 1.00 24.71 191 ALA A C 1
ATOM 783 O O . ALA A 1 107 ? 9.096 11.830 30.439 1.00 30.23 191 ALA A O 1
ATOM 785 N N . GLY A 1 108 ? 9.118 10.302 32.094 1.00 30.84 192 GLY A N 1
ATOM 786 C CA . GLY A 1 108 ? 7.877 10.731 32.734 1.00 32.27 192 GLY A CA 1
ATOM 787 C C . GLY A 1 108 ? 6.570 10.546 31.962 1.00 34.85 192 GLY A C 1
ATOM 788 O O . GLY A 1 108 ? 5.542 11.136 32.328 1.00 28.84 192 GLY A O 1
ATOM 789 N N . LYS A 1 109 ? 6.612 9.732 30.896 1.00 28.91 193 LYS A N 1
ATOM 790 C CA . LYS A 1 109 ? 5.438 9.399 30.106 1.00 25.74 193 LYS A CA 1
ATOM 791 C C . LYS A 1 109 ? 5.353 7.892 29.955 1.00 20.95 193 LYS A C 1
ATOM 792 O O . LYS A 1 109 ? 6.368 7.226 29.908 1.00 19.77 193 LYS A O 1
ATOM 798 N N . LYS A 1 110 ? 4.124 7.379 29.865 1.00 19.58 194 LYS A N 1
ATOM 799 C CA . LYS A 1 110 ? 3.860 5.987 29.500 1.00 20.03 194 LYS A CA 1
ATOM 800 C C . LYS A 1 110 ? 3.003 6.029 28.246 1.00 17.52 194 LYS A C 1
ATOM 801 O O . LYS A 1 110 ? 1.849 6.482 28.271 1.00 14.47 194 LYS A O 1
ATOM 807 N N . LEU A 1 111 ? 3.622 5.627 27.134 1.00 16.19 195 LEU A N 1
ATOM 808 C CA . LEU A 1 111 ? 3.098 5.804 25.793 1.00 16.60 195 LEU A CA 1
ATOM 809 C C . LEU A 1 111 ? 2.898 4.475 25.086 1.00 14.57 195 LEU A C 1
ATOM 810 O O . LEU A 1 111 ? 3.573 3.504 25.388 1.00 14.22 195 LEU A O 1
ATOM 815 N N . ILE A 1 112 ? 1.971 4.473 24.127 1.00 14.40 196 ILE A N 1
ATOM 816 C CA . ILE A 1 112 ? 1.865 3.453 23.092 1.00 12.00 196 ILE A CA 1
ATOM 817 C C . ILE A 1 112 ? 2.047 4.159 21.751 1.00 11.55 196 ILE A C 1
ATOM 818 O O . ILE A 1 112 ? 1.527 5.252 21.544 1.00 11.33 196 ILE A O 1
ATOM 823 N N . THR A 1 113 ? 2.847 3.560 20.864 1.00 10.82 197 THR A N 1
ATOM 824 C CA . THR A 1 113 ? 3.100 4.110 19.535 1.00 12.03 197 THR A CA 1
ATOM 825 C C . THR A 1 113 ? 2.851 3.028 18.507 1.00 11.40 197 THR A C 1
ATOM 826 O O . THR A 1 113 ? 3.490 1.982 18.551 1.00 11.94 197 THR A O 1
ATOM 830 N N . LEU A 1 114 ? 1.890 3.283 17.612 1.00 12.61 198 LEU A N 1
ATOM 831 C CA . LEU A 1 114 ? 1.476 2.363 16.563 1.00 12.31 198 LEU A CA 1
ATOM 832 C C . LEU A 1 114 ? 1.926 2.909 15.214 1.00 12.96 198 LEU A C 1
ATOM 833 O O . LEU A 1 114 ? 1.704 4.094 14.908 1.00 13.87 198 LEU A O 1
ATOM 838 N N . VAL A 1 115 ? 2.566 2.039 14.426 1.00 12.99 199 VAL A N 1
ATOM 839 C CA . VAL A 1 115 ? 3.233 2.411 13.169 1.00 13.42 199 VAL A CA 1
ATOM 840 C C . VAL A 1 115 ? 2.770 1.520 12.036 1.00 13.64 199 VAL A C 1
ATOM 841 O O . VAL A 1 115 ? 2.753 0.295 12.164 1.00 11.65 199 VAL A O 1
ATOM 845 N N . THR A 1 116 ? 2.389 2.142 10.912 1.00 16.52 200 THR A N 1
ATOM 846 C CA . THR A 1 116 ? 2.125 1.411 9.675 1.00 17.25 200 THR A CA 1
ATOM 847 C C . THR A 1 116 ? 2.468 2.296 8.475 1.00 17.68 200 THR A C 1
ATOM 848 O O . THR A 1 116 ? 2.719 3.501 8.644 1.00 14.88 200 THR A O 1
ATOM 860 N N . ALA A 1 118 ? 2.034 4.597 5.199 1.00 25.02 202 ALA A N 1
ATOM 861 C CA . ALA A 1 118 ? 1.041 5.632 4.879 1.00 26.23 202 ALA A CA 1
ATOM 862 C C . ALA A 1 118 ? 0.083 5.184 3.757 1.00 29.02 202 ALA A C 1
ATOM 863 O O . ALA A 1 118 ? -0.998 5.732 3.604 1.00 35.44 202 ALA A O 1
ATOM 865 N N . SER A 1 119 ? 0.488 4.167 2.990 1.00 27.87 203 SER A N 1
ATOM 866 C CA . SER A 1 119 ? -0.325 3.579 1.931 1.00 33.54 203 SER A CA 1
ATOM 867 C C . SER A 1 119 ? 0.197 2.186 1.580 1.00 29.51 203 SER A C 1
ATOM 868 O O . SER A 1 119 ? 1.277 1.798 2.020 1.00 27.35 203 SER A O 1
ATOM 871 N N . PRO A 1 120 ? -0.525 1.393 0.752 1.00 34.02 204 PRO A N 1
ATOM 872 C CA . PRO A 1 120 ? -0.031 0.080 0.336 1.00 38.84 204 PRO A CA 1
ATOM 873 C C . PRO A 1 120 ? 0.961 0.116 -0.851 1.00 43.09 204 PRO A C 1
ATOM 874 O O . PRO A 1 120 ? 1.546 -0.910 -1.155 1.00 43.30 204 PRO A O 1
ATOM 878 N N . THR A 1 121 ? 1.157 1.283 -1.474 1.00 39.70 205 THR A N 1
ATOM 879 C CA . THR A 1 121 ? 1.975 1.412 -2.688 1.00 46.17 205 THR A CA 1
ATOM 880 C C . THR A 1 121 ? 3.438 1.006 -2.496 1.00 44.62 205 THR A C 1
ATOM 881 O O . THR A 1 121 ? 4.008 1.180 -1.425 1.00 41.20 205 THR A O 1
ATOM 885 N N . GLU A 1 122 ? 4.038 0.481 -3.569 1.00 47.53 206 GLU A N 1
ATOM 886 C CA . GLU A 1 122 ? 5.439 0.081 -3.610 1.00 48.63 206 GLU A CA 1
ATOM 887 C C . GLU A 1 122 ? 6.334 1.261 -3.220 1.00 40.94 206 GLU A C 1
ATOM 888 O O . GLU A 1 122 ? 6.120 2.393 -3.668 1.00 33.97 206 GLU A O 1
ATOM 894 N N . GLY A 1 123 ? 7.324 0.980 -2.366 1.00 36.11 207 GLY A N 1
ATOM 895 C CA . GLY A 1 123 ? 8.328 1.948 -1.960 1.00 43.06 207 GLY A CA 1
ATOM 896 C C . GLY A 1 123 ? 7.805 3.173 -1.212 1.00 42.74 207 GLY A C 1
ATOM 897 O O . GLY A 1 123 ? 8.419 4.241 -1.272 1.00 40.78 207 GLY A O 1
ATOM 898 N N . GLU A 1 124 ? 6.681 3.006 -0.499 1.00 36.07 208 GLU A N 1
ATOM 899 C CA . GLU A 1 124 ? 6.096 4.050 0.339 1.00 31.20 208 GLU A CA 1
ATOM 900 C C . GLU A 1 124 ? 7.109 4.427 1.413 1.00 27.28 208 GLU A C 1
ATOM 901 O O . GLU A 1 124 ? 7.580 3.572 2.148 1.00 31.60 208 GLU A O 1
ATOM 907 N N . VAL A 1 125 ? 7.455 5.716 1.480 1.00 26.26 209 VAL A N 1
ATOM 908 C CA . VAL A 1 125 ? 8.453 6.236 2.426 1.00 27.88 209 VAL A CA 1
ATOM 909 C C . VAL A 1 125 ? 7.835 6.843 3.700 1.00 25.68 209 VAL A C 1
ATOM 910 O O . VAL A 1 125 ? 8.540 7.096 4.676 1.00 25.53 209 VAL A O 1
ATOM 914 N N . ASP A 1 126 ? 6.520 7.085 3.663 1.00 25.81 210 ASP A N 1
ATOM 915 C CA . ASP A 1 126 ? 5.816 7.695 4.771 1.00 25.87 210 ASP A CA 1
ATOM 916 C C . ASP A 1 126 ? 5.150 6.635 5.640 1.00 21.94 210 ASP A C 1
ATOM 917 O O . ASP A 1 126 ? 4.857 5.535 5.174 1.00 22.15 210 ASP A O 1
ATOM 922 N N . ARG A 1 127 ? 4.929 6.986 6.911 1.00 21.61 211 ARG A N 1
ATOM 923 C CA . ARG A 1 127 ? 4.304 6.100 7.926 1.00 23.04 211 ARG A CA 1
ATOM 924 C C . ARG A 1 127 ? 3.188 6.849 8.656 1.00 21.74 211 ARG A C 1
ATOM 925 O O . ARG A 1 127 ? 3.390 8.034 8.982 1.00 21.47 211 ARG A O 1
ATOM 933 N N . ILE A 1 128 ? 2.085 6.155 8.931 1.00 16.62 212 ILE A N 1
ATOM 934 C CA . ILE A 1 128 ? 1.091 6.626 9.863 1.00 17.56 212 ILE A CA 1
ATOM 935 C C . ILE A 1 128 ? 1.603 6.283 11.263 1.00 19.91 212 ILE A C 1
ATOM 936 O O . ILE A 1 128 ? 2.023 5.144 11.517 1.00 18.77 212 ILE A O 1
ATOM 941 N N . ILE A 1 129 ? 1.612 7.292 12.140 1.00 19.89 213 ILE A N 1
ATOM 942 C CA . ILE A 1 129 ? 1.930 7.140 13.558 1.00 19.87 213 ILE A CA 1
ATOM 943 C C . ILE A 1 129 ? 0.730 7.552 14.373 1.00 20.18 213 ILE A C 1
ATOM 944 O O . ILE A 1 129 ? 0.222 8.669 14.220 1.00 19.34 213 ILE A O 1
ATOM 949 N N . VAL A 1 130 ? 0.291 6.649 15.245 1.00 14.94 214 VAL A N 1
ATOM 950 C CA . VAL A 1 130 ? -0.739 6.900 16.227 1.00 15.76 214 VAL A CA 1
ATOM 951 C C . VAL A 1 130 ? -0.063 6.690 17.577 1.00 16.59 214 VAL A C 1
ATOM 952 O O . VAL A 1 130 ? 0.468 5.614 17.854 1.00 18.38 214 VAL A O 1
ATOM 956 N N . GLN A 1 131 ? -0.046 7.733 18.409 1.00 15.00 215 GLN A N 1
ATOM 957 C CA . GLN A 1 131 ? 0.553 7.650 19.718 1.00 13.59 215 GLN A CA 1
ATOM 958 C C . GLN A 1 131 ? -0.472 8.040 20.773 1.00 17.84 215 GLN A C 1
ATOM 959 O O . GLN A 1 131 ? -1.333 8.894 20.531 1.00 15.92 215 GLN A O 1
ATOM 965 N N . GLY A 1 132 ? -0.392 7.372 21.930 1.00 16.03 216 GLY A N 1
ATOM 966 C CA . GLY A 1 132 ? -1.284 7.600 23.047 1.00 15.26 216 GLY A CA 1
ATOM 967 C C . GLY A 1 132 ? -0.594 7.478 24.380 1.00 16.25 216 GLY A C 1
ATOM 968 O O . GLY A 1 132 ? 0.553 7.016 24.467 1.00 16.39 216 GLY A O 1
ATOM 969 N N . GLU A 1 133 ? -1.297 7.941 25.420 1.00 15.24 217 GLU A N 1
ATOM 970 C CA . GLU A 1 133 ? -0.786 8.030 26.764 1.00 16.87 217 GLU A CA 1
ATOM 971 C C . GLU A 1 133 ? -1.642 7.123 27.625 1.00 14.10 217 GLU A C 1
ATOM 972 O O . GLU A 1 133 ? -2.862 7.063 27.452 1.00 14.97 217 GLU A O 1
ATOM 978 N N . LEU A 1 134 ? -1.000 6.428 28.563 1.00 16.58 218 LEU A N 1
ATOM 979 C CA . LEU A 1 134 ? -1.676 5.436 29.393 1.00 15.34 218 LEU A CA 1
ATOM 980 C C . LEU A 1 134 ? -2.731 6.114 30.275 1.00 17.00 218 LEU A C 1
ATOM 981 O O . LEU A 1 134 ? -2.443 7.063 31.014 1.00 15.89 218 LEU A O 1
ATOM 986 N N . GLN A 1 135 ? -3.960 5.605 30.185 1.00 16.46 219 GLN A N 1
ATOM 987 C CA . GLN A 1 135 ? -5.098 6.111 30.939 1.00 18.67 219 GLN A CA 1
ATOM 988 C C . GLN A 1 135 ? -5.416 5.193 32.124 1.00 19.82 219 GLN A C 1
ATOM 989 O O . GLN A 1 135 ? -5.769 5.670 33.207 1.00 18.22 219 GLN A O 1
ATOM 995 N N . SER A 1 136 ? -5.286 3.870 31.939 1.00 16.14 220 SER A N 1
ATOM 996 C CA . SER A 1 136 ? -5.526 2.941 33.031 1.00 14.71 220 SER A CA 1
ATOM 997 C C . SER A 1 136 ? -4.837 1.607 32.835 1.00 14.79 220 SER A C 1
ATOM 998 O O . SER A 1 136 ? -4.535 1.214 31.712 1.00 11.84 220 SER A O 1
ATOM 1001 N N . VAL A 1 137 ? -4.602 0.927 33.961 1.00 12.47 221 VAL A N 1
ATOM 1002 C CA . VAL A 1 137 ? -4.169 -0.447 34.004 1.00 14.63 221 VAL A CA 1
ATOM 1003 C C . VAL A 1 137 ? -5.183 -1.136 34.887 1.00 20.19 221 VAL A C 1
ATOM 1004 O O . VAL A 1 137 ? -5.420 -0.698 36.027 1.00 18.21 221 VAL A O 1
ATOM 1008 N N . LYS A 1 138 ? -5.814 -2.191 34.364 1.00 15.94 222 LYS A N 1
ATOM 1009 C CA . LYS A 1 138 ? -6.886 -2.875 35.099 1.00 18.93 222 LYS A CA 1
ATOM 1010 C C . LYS A 1 138 ? -6.651 -4.376 35.029 1.00 18.34 222 LYS A C 1
ATOM 1011 O O . LYS A 1 138 ? -5.936 -4.861 34.144 1.00 12.82 222 LYS A O 1
ATOM 1017 N N . LYS A 1 139 ? -7.215 -5.113 35.986 1.00 20.64 223 LYS A N 1
ATOM 1018 C CA . LYS A 1 139 ? -7.063 -6.563 35.983 1.00 24.42 223 LYS A CA 1
ATOM 1019 C C . LYS A 1 139 ? -7.806 -7.122 34.777 1.00 21.17 223 LYS A C 1
ATOM 1020 O O . LYS A 1 139 ? -8.887 -6.615 34.383 1.00 19.50 223 LYS A O 1
ATOM 1026 N N . ALA A 1 140 ? -7.197 -8.134 34.158 1.00 21.09 224 ALA A N 1
ATOM 1027 C CA . ALA A 1 140 ? -7.780 -8.789 33.012 1.00 18.50 224 ALA A CA 1
ATOM 1028 C C . ALA A 1 140 ? -8.869 -9.741 33.497 1.00 25.08 224 ALA A C 1
ATOM 1029 O O . ALA A 1 140 ? -8.655 -10.944 33.586 1.00 41.44 224 ALA A O 1
ATOM 1031 N N . ASN A 1 141 ? -10.041 -9.185 33.795 1.00 19.90 225 ASN A N 1
ATOM 1032 C CA . ASN A 1 141 ? -11.214 -9.969 34.201 1.00 21.97 225 ASN A CA 1
ATOM 1033 C C . ASN A 1 141 ? -12.210 -10.046 33.053 1.00 18.71 225 ASN A C 1
ATOM 1034 O O . ASN A 1 141 ? -11.981 -9.467 31.991 1.00 18.39 225 ASN A O 1
ATOM 1039 N N . GLN A 1 142 ? -13.330 -10.749 33.250 1.00 18.36 226 GLN A N 1
ATOM 1040 C CA . GLN A 1 142 ? -14.300 -10.894 32.178 1.00 19.32 226 GLN A CA 1
ATOM 1041 C C . GLN A 1 142 ? -14.737 -9.528 31.660 1.00 22.09 226 GLN A C 1
ATOM 1042 O O . GLN A 1 142 ? -14.835 -9.317 30.452 1.00 23.89 226 GLN A O 1
ATOM 1048 N N . LYS A 1 143 ? -15.003 -8.600 32.582 1.00 21.02 227 LYS A N 1
ATOM 1049 C CA . LYS A 1 143 ? -15.515 -7.284 32.201 1.00 27.83 227 LYS A CA 1
ATOM 1050 C C . LYS A 1 143 ? -14.513 -6.551 31.283 1.00 22.23 227 LYS A C 1
ATOM 1051 O O . LYS A 1 143 ? -14.871 -6.057 30.219 1.00 22.27 227 LYS A O 1
ATOM 1057 N N . ASN A 1 144 ? -13.247 -6.518 31.698 1.00 19.62 228 ASN A N 1
ATOM 1058 C CA . ASN A 1 144 ? -12.204 -5.806 30.946 1.00 21.67 228 ASN A CA 1
ATOM 1059 C C . ASN A 1 144 ? -11.691 -6.519 29.679 1.00 20.25 228 ASN A C 1
ATOM 1060 O O . ASN A 1 144 ? -11.150 -5.880 28.793 1.00 19.80 228 ASN A O 1
ATOM 1065 N N . LEU A 1 145 ? -11.873 -7.842 29.609 1.00 21.28 229 LEU A N 1
ATOM 1066 C CA . LEU A 1 145 ? -11.432 -8.659 28.470 1.00 20.39 229 LEU A CA 1
ATOM 1067 C C . LEU A 1 145 ? -12.460 -8.767 27.338 1.00 26.80 229 LEU A C 1
ATOM 1068 O O . LEU A 1 145 ? -12.096 -9.120 26.208 1.00 23.22 229 LEU A O 1
ATOM 1073 N N . LYS A 1 146 ? -13.727 -8.442 27.642 1.00 30.22 230 LYS A N 1
ATOM 1074 C CA . LYS A 1 146 ? -14.829 -8.468 26.670 1.00 34.40 230 LYS A CA 1
ATOM 1075 C C . LYS A 1 146 ? -14.489 -7.789 25.350 1.00 29.40 230 LYS A C 1
ATOM 1076 O O . LYS A 1 146 ? -14.787 -8.324 24.282 1.00 28.41 230 LYS A O 1
ATOM 1082 N N . ILE A 1 147 ? -13.861 -6.609 25.421 1.00 26.84 231 ILE A N 1
ATOM 1083 C CA . ILE A 1 147 ? -13.500 -5.878 24.211 1.00 25.98 231 ILE A CA 1
ATOM 1084 C C . ILE A 1 147 ? -12.526 -6.592 23.305 1.00 21.78 231 ILE A C 1
ATOM 1085 O O . ILE A 1 147 ? -12.363 -6.188 22.171 1.00 28.51 231 ILE A O 1
ATOM 1090 N N . PHE A 1 148 ? -11.848 -7.625 23.811 1.00 22.25 232 PHE A N 1
ATOM 1091 C CA . PHE A 1 148 ? -10.931 -8.414 22.986 1.00 24.82 232 PHE A CA 1
ATOM 1092 C C . PHE A 1 148 ? -11.560 -9.691 22.389 1.00 31.53 232 PHE A C 1
ATOM 1093 O O . PHE A 1 148 ? -10.854 -10.521 21.824 1.00 28.01 232 PHE A O 1
ATOM 1101 N N . LEU A 1 149 ? -12.878 -9.852 22.529 1.00 38.86 233 LEU A N 1
ATOM 1102 C CA . LEU A 1 149 ? -13.563 -11.033 21.987 1.00 42.00 233 LEU A CA 1
ATOM 1103 C C . LEU A 1 149 ? -13.857 -10.894 20.490 1.00 49.36 233 LEU A C 1
ATOM 1104 O O . LEU A 1 149 ? -14.008 -9.787 19.973 1.00 54.00 233 LEU A O 1
ATOM 1109 N N . ASN B 1 5 ? -19.121 -6.763 13.905 1.00 36.02 89 ASN B N 1
ATOM 1110 C CA . ASN B 1 5 ? -20.253 -6.547 14.802 1.00 35.85 89 ASN B CA 1
ATOM 1111 C C . ASN B 1 5 ? -21.128 -7.800 15.004 1.00 26.86 89 ASN B C 1
ATOM 1112 O O . ASN B 1 5 ? -22.348 -7.710 15.190 1.00 21.95 89 ASN B O 1
ATOM 1117 N N . LEU B 1 6 ? -20.479 -8.967 15.012 1.00 20.61 90 LEU B N 1
ATOM 1118 C CA . LEU B 1 6 ? -21.136 -10.216 15.405 1.00 19.95 90 LEU B CA 1
ATOM 1119 C C . LEU B 1 6 ? -21.205 -10.457 16.933 1.00 20.23 90 LEU B C 1
ATOM 1120 O O . LEU B 1 6 ? -22.073 -11.218 17.415 1.00 21.34 90 LEU B O 1
ATOM 1125 N N . HIS B 1 7 ? -20.299 -9.808 17.674 1.00 19.94 91 HIS B N 1
ATOM 1126 C CA . HIS B 1 7 ? -20.248 -9.798 19.139 1.00 19.38 91 HIS B CA 1
ATOM 1127 C C . HIS B 1 7 ? -19.991 -11.187 19.713 1.00 18.33 91 HIS B C 1
ATOM 1128 O O . HIS B 1 7 ? -20.891 -11.796 20.298 1.00 18.26 91 HIS B O 1
ATOM 1135 N N . PRO B 1 8 ? -18.763 -11.723 19.546 1.00 15.05 92 PRO B N 1
ATOM 1136 C CA . PRO B 1 8 ? -18.406 -13.023 20.115 1.00 15.66 92 PRO B CA 1
ATOM 1137 C C . PRO B 1 8 ? -18.705 -13.084 21.619 1.00 14.25 92 PRO B C 1
ATOM 1138 O O . PRO B 1 8 ? -18.570 -12.073 22.292 1.00 13.03 92 PRO B O 1
ATOM 1142 N N . ILE B 1 9 ? -19.140 -14.257 22.088 1.00 13.66 93 ILE B N 1
ATOM 1143 C CA . ILE B 1 9 ? -19.425 -14.488 23.486 1.00 12.95 93 ILE B CA 1
ATOM 1144 C C . ILE B 1 9 ? -18.347 -15.317 24.146 1.00 13.42 93 ILE B C 1
ATOM 1145 O O . ILE B 1 9 ? -18.420 -15.598 25.349 1.00 15.36 93 ILE B O 1
ATOM 1150 N N . GLY B 1 10 ? -17.353 -15.743 23.357 1.00 12.11 94 GLY B N 1
ATOM 1151 C CA . GLY B 1 10 ? -16.277 -16.534 23.893 1.00 12.28 94 GLY B CA 1
ATOM 1152 C C . GLY B 1 10 ? -15.293 -16.955 22.846 1.00 12.70 94 GLY B C 1
ATOM 1153 O O . GLY B 1 10 ? -15.271 -16.392 21.754 1.00 11.74 94 GLY B O 1
ATOM 1154 N N . LYS B 1 11 ? -14.454 -17.929 23.205 1.00 11.27 95 LYS B N 1
ATOM 1155 C CA . LYS B 1 11 ? -13.485 -18.498 22.298 1.00 13.41 95 LYS B CA 1
ATOM 1156 C C . LYS B 1 11 ? -13.362 -19.985 22.527 1.00 12.40 95 LYS B C 1
ATOM 1157 O O . LYS B 1 11 ? -13.585 -20.473 23.641 1.00 10.44 95 LYS B O 1
ATOM 1163 N N . ILE B 1 12 ? -12.974 -20.684 21.459 1.00 11.24 96 ILE B N 1
ATOM 1164 C CA . ILE B 1 12 ? -12.712 -22.107 21.495 1.00 12.19 96 ILE B CA 1
ATOM 1165 C C . ILE B 1 12 ? -11.325 -22.357 20.949 1.00 14.11 96 ILE B C 1
ATOM 1166 O O . ILE B 1 12 ? -10.908 -21.716 19.962 1.00 13.71 96 ILE B O 1
ATOM 1171 N N . ALA B 1 13 ? -10.627 -23.311 21.583 1.00 14.71 97 ALA B N 1
ATOM 1172 C CA . ALA B 1 13 ? -9.294 -23.733 21.166 1.00 14.83 97 ALA B CA 1
ATOM 1173 C C . ALA B 1 13 ? -9.190 -25.236 21.212 1.00 15.26 97 ALA B C 1
ATOM 1174 O O . ALA B 1 13 ? -9.597 -25.869 22.193 1.00 14.93 97 ALA B O 1
ATOM 1176 N N . ILE B 1 14 ? -8.641 -25.805 20.133 1.00 15.93 98 ILE B N 1
ATOM 1177 C CA . ILE B 1 14 ? -8.301 -27.217 20.054 1.00 18.44 98 ILE B CA 1
ATOM 1178 C C . ILE B 1 14 ? -6.846 -27.286 19.592 1.00 19.89 98 ILE B C 1
ATOM 1179 O O . ILE B 1 14 ? -6.548 -27.244 18.385 1.00 18.44 98 ILE B O 1
ATOM 1184 N N . THR B 1 15 ? -5.943 -27.367 20.570 1.00 20.49 99 THR B N 1
ATOM 1185 C CA . THR B 1 15 ? -4.503 -27.246 20.302 1.00 26.75 99 THR B CA 1
ATOM 1186 C C . THR B 1 15 ? -4.011 -28.373 19.385 1.00 20.06 99 THR B C 1
ATOM 1187 O O . THR B 1 15 ? -3.158 -28.145 18.544 1.00 23.69 99 THR B O 1
ATOM 1191 N N . SER B 1 16 ? -4.620 -29.558 19.501 1.00 20.88 100 SER B N 1
ATOM 1192 C CA . SER B 1 16 ? -4.217 -30.718 18.722 1.00 23.58 100 SER B CA 1
ATOM 1193 C C . SER B 1 16 ? -4.368 -30.522 17.211 1.00 24.03 100 SER B C 1
ATOM 1194 O O . SER B 1 16 ? -3.685 -31.166 16.439 1.00 21.23 100 SER B O 1
ATOM 1197 N N . VAL B 1 17 ? -5.284 -29.642 16.793 1.00 20.50 101 VAL B N 1
ATOM 1198 C CA . VAL B 1 17 ? -5.451 -29.305 15.372 1.00 21.08 101 VAL B CA 1
ATOM 1199 C C . VAL B 1 17 ? -5.276 -27.827 15.092 1.00 17.18 101 VAL B C 1
ATOM 1200 O O . VAL B 1 17 ? -5.664 -27.343 14.033 1.00 19.75 101 VAL B O 1
ATOM 1204 N N . HIS B 1 18 ? -4.660 -27.110 16.035 1.00 23.18 102 HIS B N 1
ATOM 1205 C CA . HIS B 1 18 ? -4.346 -25.697 15.883 1.00 25.25 102 HIS B CA 1
ATOM 1206 C C . HIS B 1 18 ? -5.584 -24.855 15.559 1.00 24.93 102 HIS B C 1
ATOM 1207 O O . HIS B 1 18 ? -5.535 -23.950 14.728 1.00 24.50 102 HIS B O 1
ATOM 1214 N N . LEU B 1 19 ? -6.702 -25.168 16.210 1.00 21.75 103 LEU B N 1
ATOM 1215 C CA . LEU B 1 19 ? -7.931 -24.430 15.971 1.00 21.91 103 LEU B CA 1
ATOM 1216 C C . LEU B 1 19 ? -8.099 -23.415 17.076 1.00 17.51 103 LEU B C 1
ATOM 1217 O O . LEU B 1 19 ? -7.981 -23.751 18.244 1.00 15.51 103 LEU B O 1
ATOM 1222 N N . LYS B 1 20 ? -8.349 -22.163 16.695 1.00 18.48 104 LYS B N 1
ATOM 1223 C CA . LYS B 1 20 ? -8.678 -21.115 17.650 1.00 22.40 104 LYS B CA 1
ATOM 1224 C C . LYS B 1 20 ? -9.649 -20.177 16.954 1.00 20.26 104 LYS B C 1
ATOM 1225 O O . LYS B 1 20 ? -9.286 -19.528 15.981 1.00 16.16 104 LYS B O 1
ATOM 1231 N N . LEU B 1 21 ? -10.879 -20.114 17.472 1.00 17.17 105 LEU B N 1
ATOM 1232 C CA . LEU B 1 21 ? -11.975 -19.405 16.849 1.00 12.82 105 LEU B CA 1
ATOM 1233 C C . LEU B 1 21 ? -12.833 -18.708 17.897 1.00 12.93 105 LEU B C 1
ATOM 1234 O O . LEU B 1 21 ? -12.902 -19.155 19.045 1.00 13.52 105 LEU B O 1
ATOM 1239 N N . PRO B 1 22 ? -13.545 -17.631 17.503 1.00 12.29 106 PRO B N 1
ATOM 1240 C CA . PRO B 1 22 ? -14.573 -17.038 18.350 1.00 12.59 106 PRO B CA 1
ATOM 1241 C C . PRO B 1 22 ? -15.786 -17.971 18.454 1.00 12.28 106 PRO B C 1
ATOM 1242 O O . PRO B 1 22 ? -16.051 -18.700 17.511 1.00 12.37 106 PRO B O 1
ATOM 1246 N N . ILE B 1 23 ? -16.468 -17.927 19.604 1.00 11.98 107 ILE B N 1
ATOM 1247 C CA . ILE B 1 23 ? -17.779 -18.511 19.786 1.00 10.70 107 ILE B CA 1
ATOM 1248 C C . ILE B 1 23 ? -18.753 -17.340 19.684 1.00 10.64 107 ILE B C 1
ATOM 1249 O O . ILE B 1 23 ? -18.537 -16.274 20.290 1.00 10.21 107 ILE B O 1
ATOM 1254 N N . LEU B 1 24 ? -19.804 -17.545 18.891 1.00 11.79 108 LEU B N 1
ATOM 1255 C CA . LEU B 1 24 ? -20.829 -16.551 18.624 1.00 12.76 108 LEU B CA 1
ATOM 1256 C C . LEU B 1 24 ? -22.179 -17.143 18.949 1.00 12.41 108 LEU B C 1
ATOM 1257 O O . LEU B 1 24 ? -22.328 -18.352 18.927 1.00 12.07 108 LEU B O 1
ATOM 1262 N N . LYS B 1 25 ? -23.161 -16.280 19.260 1.00 11.97 109 LYS B N 1
ATOM 1263 C CA . LYS B 1 25 ? -24.480 -16.737 19.624 1.00 13.22 109 LYS B CA 1
ATOM 1264 C C . LYS B 1 25 ? -25.342 -16.954 18.362 1.00 13.19 109 LYS B C 1
ATOM 1265 O O . LYS B 1 25 ? -25.597 -16.035 17.608 1.00 11.98 109 LYS B O 1
ATOM 1271 N N . GLY B 1 26 ? -25.802 -18.190 18.184 1.00 12.92 110 GLY B N 1
ATOM 1272 C CA . GLY B 1 26 ? -26.697 -18.561 17.121 1.00 14.80 110 GLY B CA 1
ATOM 1273 C C . GLY B 1 26 ? -26.001 -18.966 15.855 1.00 13.46 110 GLY B C 1
ATOM 1274 O O . GLY B 1 26 ? -24.790 -18.795 15.705 1.00 19.34 110 GLY B O 1
ATOM 1275 N N . LEU B 1 27 ? -26.797 -19.500 14.929 1.00 15.18 111 LEU B N 1
ATOM 1276 C CA . LEU B 1 27 ? -26.320 -20.129 13.713 1.00 15.91 111 LEU B CA 1
ATOM 1277 C C . LEU B 1 27 ? -26.648 -19.308 12.473 1.00 15.67 111 LEU B C 1
ATOM 1278 O O . LEU B 1 27 ? -27.049 -19.848 11.448 1.00 20.25 111 LEU B O 1
ATOM 1283 N N . SER B 1 28 ? -26.424 -18.000 12.556 1.00 16.98 112 SER B N 1
ATOM 1284 C CA . SER B 1 28 ? -26.468 -17.156 11.390 1.00 16.77 112 SER B CA 1
ATOM 1285 C C . SER B 1 28 ? -25.343 -17.590 10.453 1.00 16.46 112 SER B C 1
ATOM 1286 O O . SER B 1 28 ? -24.326 -18.091 10.893 1.00 16.23 112 SER B O 1
ATOM 1289 N N . ASN B 1 29 ? -25.539 -17.357 9.153 1.00 17.51 113 ASN B N 1
ATOM 1290 C CA . ASN B 1 29 ? -24.523 -17.679 8.172 1.00 19.07 113 ASN B CA 1
ATOM 1291 C C . ASN B 1 29 ? -23.241 -16.913 8.412 1.00 18.12 113 ASN B C 1
ATOM 1292 O O . ASN B 1 29 ? -22.152 -17.461 8.265 1.00 19.65 113 ASN B O 1
ATOM 1297 N N . ASP B 1 30 ? -23.362 -15.656 8.849 1.00 19.31 114 ASP B N 1
ATOM 1298 C CA . ASP B 1 30 ? -22.183 -14.872 9.222 1.00 19.16 114 ASP B CA 1
ATOM 1299 C C . ASP B 1 30 ? -21.396 -15.521 10.380 1.00 16.31 114 ASP B C 1
ATOM 1300 O O . ASP B 1 30 ? -20.148 -15.619 10.341 1.00 16.20 114 ASP B O 1
ATOM 1305 N N . ASN B 1 31 ? -22.115 -15.944 11.421 1.00 12.95 115 ASN B N 1
ATOM 1306 C CA . ASN B 1 31 ? -21.491 -16.614 12.565 1.00 15.13 115 ASN B CA 1
ATOM 1307 C C . ASN B 1 31 ? -20.744 -17.886 12.129 1.00 14.23 115 ASN B C 1
ATOM 1308 O O . ASN B 1 31 ? -19.588 -18.073 12.488 1.00 15.49 115 ASN B O 1
ATOM 1313 N N . LEU B 1 32 ? -21.443 -18.741 11.376 1.00 15.60 116 LEU B N 1
ATOM 1314 C CA . LEU B 1 32 ? -20.920 -20.041 10.913 1.00 16.35 116 LEU B CA 1
ATOM 1315 C C . LEU B 1 32 ? -19.689 -19.880 10.015 1.00 18.72 116 LEU B C 1
ATOM 1316 O O . LEU B 1 32 ? -18.901 -20.809 9.891 1.00 17.74 116 LEU B O 1
ATOM 1321 N N . SER B 1 33 ? -19.546 -18.695 9.399 1.00 17.97 117 SER B N 1
ATOM 1322 C CA . SER B 1 33 ? -18.405 -18.348 8.554 1.00 20.43 117 SER B CA 1
ATOM 1323 C C . SER B 1 33 ? -17.259 -17.701 9.296 1.00 19.45 117 SER B C 1
ATOM 1324 O O . SER B 1 33 ? -16.182 -17.570 8.752 1.00 21.21 117 SER B O 1
ATOM 1327 N N . ALA B 1 34 ? -17.492 -17.271 10.537 1.00 19.37 118 ALA B N 1
ATOM 1328 C CA . ALA B 1 34 ? -16.482 -16.578 11.323 1.00 17.34 118 ALA B CA 1
ATOM 1329 C C . ALA B 1 34 ? -15.915 -17.441 12.436 1.00 15.73 118 ALA B C 1
ATOM 1330 O O . ALA B 1 34 ? -14.819 -17.223 12.897 1.00 19.01 118 ALA B O 1
ATOM 1332 N N . GLY B 1 35 ? -16.707 -18.395 12.910 1.00 16.11 119 GLY B N 1
ATOM 1333 C CA . GLY B 1 35 ? -16.332 -19.174 14.059 1.00 14.28 119 GLY B CA 1
ATOM 1334 C C . GLY B 1 35 ? -17.351 -20.223 14.387 1.00 13.84 119 GLY B C 1
ATOM 1335 O O . GLY B 1 35 ? -18.010 -20.740 13.496 1.00 13.57 119 GLY B O 1
ATOM 1336 N N . ALA B 1 36 ? -17.450 -20.541 15.680 1.00 13.11 120 ALA B N 1
ATOM 1337 C CA . ALA B 1 36 ? -18.346 -21.557 16.200 1.00 11.62 120 ALA B CA 1
ATOM 1338 C C . ALA B 1 36 ? -19.599 -20.877 16.724 1.00 13.51 120 ALA B C 1
ATOM 1339 O O . ALA B 1 36 ? -19.505 -20.062 17.625 1.00 17.38 120 ALA B O 1
ATOM 1341 N N . GLY B 1 37 ? -20.766 -21.249 16.177 1.00 12.91 121 GLY B N 1
ATOM 1342 C CA . GLY B 1 37 ? -22.044 -20.702 16.599 1.00 12.69 121 GLY B CA 1
ATOM 1343 C C . GLY B 1 37 ? -22.744 -21.642 17.563 1.00 11.74 121 GLY B C 1
ATOM 1344 O O . GLY B 1 37 ? -22.729 -22.863 17.391 1.00 10.12 121 GLY B O 1
ATOM 1345 N N . THR B 1 38 ? -23.341 -21.075 18.611 1.00 11.28 122 THR B N 1
ATOM 1346 C CA . THR B 1 38 ? -24.078 -21.870 19.589 1.00 11.70 122 THR B CA 1
ATOM 1347 C C . THR B 1 38 ? -25.343 -22.425 18.938 1.00 12.55 122 THR B C 1
ATOM 1348 O O . THR B 1 38 ? -26.104 -21.689 18.309 1.00 11.55 122 THR B O 1
ATOM 1352 N N . MET B 1 39 ? -25.563 -23.731 19.105 1.00 11.87 123 MET B N 1
ATOM 1353 C CA . MET B 1 39 ? -26.624 -24.421 18.405 1.00 14.29 123 MET B CA 1
ATOM 1354 C C . MET B 1 39 ? -27.971 -24.356 19.116 1.00 17.20 123 MET B C 1
ATOM 1355 O O . MET B 1 39 ? -28.995 -24.574 18.484 1.00 17.44 123 MET B O 1
ATOM 1360 N N . LYS B 1 40 ? -27.950 -24.066 20.421 1.00 15.91 124 LYS B N 1
ATOM 1361 C CA . LYS B 1 40 ? -29.159 -23.951 21.234 1.00 16.64 124 LYS B CA 1
ATOM 1362 C C . LYS B 1 40 ? -29.196 -22.619 21.964 1.00 16.69 124 LYS B C 1
ATOM 1363 O O . LYS B 1 40 ? -28.152 -22.099 22.365 1.00 15.61 124 LYS B O 1
ATOM 1369 N N . ALA B 1 41 ? -30.412 -22.101 22.172 1.00 17.63 125 ALA B N 1
ATOM 1370 C CA . ALA B 1 41 ? -30.631 -20.779 22.759 1.00 19.34 125 ALA B CA 1
ATOM 1371 C C . ALA B 1 41 ? -30.093 -20.651 24.179 1.00 21.49 125 ALA B C 1
ATOM 1372 O O . ALA B 1 41 ? -29.493 -19.644 24.548 1.00 26.32 125 ALA B O 1
ATOM 1374 N N . ASP B 1 42 ? -30.309 -21.686 24.988 1.00 23.82 126 ASP B N 1
ATOM 1375 C CA . ASP B 1 42 ? -30.163 -21.550 26.441 1.00 27.37 126 ASP B CA 1
ATOM 1376 C C . ASP B 1 42 ? -29.003 -22.324 27.061 1.00 27.69 126 ASP B C 1
ATOM 1377 O O . ASP B 1 42 ? -28.908 -22.431 28.277 1.00 32.33 126 ASP B O 1
ATOM 1382 N N . GLN B 1 43 ? -28.078 -22.803 26.223 1.00 21.73 127 GLN B N 1
ATOM 1383 C CA . GLN B 1 43 ? -26.964 -23.625 26.675 1.00 17.88 127 GLN B CA 1
ATOM 1384 C C . GLN B 1 43 ? -25.963 -22.772 27.462 1.00 16.21 127 GLN B C 1
ATOM 1385 O O . GLN B 1 43 ? -25.916 -21.567 27.303 1.00 17.49 127 GLN B O 1
ATOM 1391 N N . LYS B 1 44 ? -25.211 -23.414 28.358 1.00 14.95 128 LYS B N 1
ATOM 1392 C CA . LYS B 1 44 ? -24.276 -22.736 29.241 1.00 16.42 128 LYS B CA 1
ATOM 1393 C C . LYS B 1 44 ? -22.994 -23.533 29.287 1.00 14.40 128 LYS B C 1
ATOM 1394 O O . LYS B 1 44 ? -23.034 -24.755 29.346 1.00 13.90 128 LYS B O 1
ATOM 1400 N N . MET B 1 45 ? -21.851 -22.841 29.258 1.00 12.75 129 MET B N 1
ATOM 1401 C CA . MET B 1 45 ? -20.565 -23.514 29.258 1.00 12.95 129 MET B CA 1
ATOM 1402 C C . MET B 1 45 ? -20.469 -24.323 30.547 1.00 16.22 129 MET B C 1
ATOM 1403 O O . MET B 1 45 ? -20.841 -23.854 31.623 1.00 14.93 129 MET B O 1
ATOM 1408 N N . GLY B 1 46 ? -19.987 -25.562 30.430 1.00 14.97 130 GLY B N 1
ATOM 1409 C CA . GLY B 1 46 ? -19.770 -26.401 31.588 1.00 16.70 130 GLY B CA 1
ATOM 1410 C C . GLY B 1 46 ? -20.994 -27.165 32.063 1.00 17.05 130 GLY B C 1
ATOM 1411 O O . GLY B 1 46 ? -20.868 -27.952 32.995 1.00 20.32 130 GLY B O 1
ATOM 1412 N N . GLU B 1 47 ? -22.149 -26.939 31.421 1.00 17.86 131 GLU B N 1
ATOM 1413 C CA . GLU B 1 47 ? -23.431 -27.542 31.787 1.00 21.30 131 GLU B CA 1
ATOM 1414 C C . GLU B 1 47 ? -24.039 -28.249 30.600 1.00 20.74 131 GLU B C 1
ATOM 1415 O O . GLU B 1 47 ? -23.825 -27.860 29.445 1.00 18.30 131 GLU B O 1
ATOM 1421 N N . GLY B 1 48 ? -24.829 -29.286 30.893 1.00 19.88 132 GLY B N 1
ATOM 1422 C CA . GLY B 1 48 ? -25.597 -30.008 29.895 1.00 21.39 132 GLY B CA 1
ATOM 1423 C C . GLY B 1 48 ? -24.745 -30.412 28.701 1.00 17.85 132 GLY B C 1
ATOM 1424 O O . GLY B 1 48 ? -23.652 -30.947 28.868 1.00 17.69 132 GLY B O 1
ATOM 1425 N N . ASN B 1 49 ? -25.273 -30.180 27.494 1.00 17.00 133 ASN B N 1
ATOM 1426 C CA . ASN B 1 49 ? -24.562 -30.434 26.261 1.00 17.91 133 ASN B CA 1
ATOM 1427 C C . ASN B 1 49 ? -24.418 -29.113 25.505 1.00 16.34 133 ASN B C 1
ATOM 1428 O O . ASN B 1 49 ? -25.350 -28.628 24.854 1.00 18.94 133 ASN B O 1
ATOM 1433 N N . TYR B 1 50 ? -23.227 -28.530 25.608 1.00 13.51 134 TYR B N 1
ATOM 1434 C CA . TYR B 1 50 ? -22.880 -27.242 24.957 1.00 12.62 134 TYR B CA 1
ATOM 1435 C C . TYR B 1 50 ? -22.528 -27.497 23.485 1.00 10.71 134 TYR B C 1
ATOM 1436 O O . TYR B 1 50 ? -21.467 -28.043 23.218 1.00 13.91 134 TYR B O 1
ATOM 1445 N N . ALA B 1 51 ? -23.425 -27.141 22.556 1.00 11.56 135 ALA B N 1
ATOM 1446 C CA . ALA B 1 51 ? -23.306 -27.504 21.147 1.00 11.19 135 ALA B CA 1
ATOM 1447 C C . ALA B 1 51 ? -22.883 -26.318 20.289 1.00 12.91 135 ALA B C 1
ATOM 1448 O O . ALA B 1 51 ? -23.389 -25.204 20.448 1.00 13.68 135 ALA B O 1
ATOM 1450 N N . LEU B 1 52 ? -21.934 -26.564 19.382 1.00 11.03 136 LEU B N 1
ATOM 1451 C CA . LEU B 1 52 ? -21.353 -25.527 18.539 1.00 11.67 136 LEU B CA 1
ATOM 1452 C C . LEU B 1 52 ? -21.231 -26.027 17.119 1.00 12.20 136 LEU B C 1
ATOM 1453 O O . LEU B 1 52 ? -20.771 -27.146 16.901 1.00 13.06 136 LEU B O 1
ATOM 1458 N N . ALA B 1 53 ? -21.626 -25.195 16.153 1.00 10.97 137 ALA B N 1
ATOM 1459 C CA . ALA B 1 53 ? -21.478 -25.523 14.731 1.00 11.33 137 ALA B CA 1
ATOM 1460 C C . ALA B 1 53 ? -20.666 -24.480 14.012 1.00 13.64 137 ALA B C 1
ATOM 1461 O O . ALA B 1 53 ? -20.680 -23.294 14.367 1.00 13.27 137 ALA B O 1
ATOM 1463 N N . GLY B 1 54 ? -19.976 -24.921 12.962 1.00 12.89 138 GLY B N 1
ATOM 1464 C CA . GLY B 1 54 ? -19.232 -24.024 12.098 1.00 15.00 138 GLY B CA 1
ATOM 1465 C C . GLY B 1 54 ? -19.135 -24.617 10.709 1.00 17.10 138 GLY B C 1
ATOM 1466 O O . GLY B 1 54 ? -19.167 -25.848 10.529 1.00 15.49 138 GLY B O 1
ATOM 1467 N N . HIS B 1 55 ? -19.034 -23.739 9.712 1.00 16.90 139 HIS B N 1
ATOM 1468 C CA . HIS B 1 55 ? -18.794 -24.169 8.355 1.00 18.93 139 HIS B CA 1
ATOM 1469 C C . HIS B 1 55 ? -17.466 -24.913 8.279 1.00 16.94 139 HIS B C 1
ATOM 1470 O O . HIS B 1 55 ? -16.501 -24.559 8.935 1.00 18.10 139 HIS B O 1
ATOM 1477 N N . TYR B 1 56 ? -17.438 -25.954 7.456 1.00 19.29 140 TYR B N 1
ATOM 1478 C CA . TYR B 1 56 ? -16.231 -26.761 7.142 1.00 21.07 140 TYR B CA 1
ATOM 1479 C C . TYR B 1 56 ? -15.161 -25.816 6.583 1.00 20.31 140 TYR B C 1
ATOM 1480 O O . TYR B 1 56 ? -14.031 -25.768 7.103 1.00 18.04 140 TYR B O 1
ATOM 1489 N N . MET B 1 57 ? -15.528 -25.042 5.562 1.00 25.60 141 MET B N 1
ATOM 1490 C CA . MET B 1 57 ? -14.675 -23.970 5.078 1.00 31.83 141 MET B CA 1
ATOM 1491 C C . MET B 1 57 ? -15.490 -22.841 4.495 1.00 28.80 141 MET B C 1
ATOM 1492 O O . MET B 1 57 ? -16.687 -22.970 4.288 1.00 30.13 141 MET B O 1
ATOM 1497 N N . THR B 1 58 ? -14.813 -21.718 4.263 1.00 28.63 142 THR B N 1
ATOM 1498 C CA . THR B 1 58 ? -15.406 -20.538 3.669 1.00 29.41 142 THR B CA 1
ATOM 1499 C C . THR B 1 58 ? -14.635 -20.248 2.382 1.00 32.27 142 THR B C 1
ATOM 1500 O O . THR B 1 58 ? -13.741 -21.019 1.990 1.00 25.74 142 THR B O 1
ATOM 1504 N N . ASN B 1 59 ? -14.987 -19.135 1.732 1.00 35.83 143 ASN B N 1
ATOM 1505 C CA . ASN B 1 59 ? -14.218 -18.595 0.611 1.00 44.23 143 ASN B CA 1
ATOM 1506 C C . ASN B 1 59 ? -12.762 -18.356 0.972 1.00 38.45 143 ASN B C 1
ATOM 1507 O O . ASN B 1 59 ? -11.895 -18.535 0.141 1.00 50.49 143 ASN B O 1
ATOM 1512 N N . GLN B 1 60 ? -12.513 -17.952 2.220 1.00 41.79 144 GLN B N 1
ATOM 1513 C CA . GLN B 1 60 ? -11.171 -17.646 2.716 1.00 45.65 144 GLN B CA 1
ATOM 1514 C C . GLN B 1 60 ? -10.280 -18.888 2.813 1.00 46.20 144 GLN B C 1
ATOM 1515 O O . GLN B 1 60 ? -9.105 -18.841 2.454 1.00 55.39 144 GLN B O 1
ATOM 1517 N N . GLY B 1 61 ? -10.857 -19.988 3.308 1.00 38.90 145 GLY B N 1
ATOM 1518 C CA . GLY B 1 61 ? -10.146 -21.232 3.544 1.00 36.12 145 GLY B CA 1
ATOM 1519 C C . GLY B 1 61 ? -10.879 -22.082 4.572 1.00 36.37 145 GLY B C 1
ATOM 1520 O O . GLY B 1 61 ? -12.104 -22.008 4.684 1.00 32.79 145 GLY B O 1
ATOM 1521 N N . ILE B 1 62 ? -10.113 -22.879 5.323 1.00 32.29 146 ILE B N 1
ATOM 1522 C CA . ILE B 1 62 ? -10.646 -23.776 6.347 1.00 31.15 146 ILE B CA 1
ATOM 1523 C C . ILE B 1 62 ? -11.233 -22.999 7.527 1.00 25.07 146 ILE B C 1
ATOM 1524 O O . ILE B 1 62 ? -10.750 -21.922 7.880 1.00 23.06 146 ILE B O 1
ATOM 1529 N N . LEU B 1 63 ? -12.278 -23.561 8.141 1.00 21.97 147 LEU B N 1
ATOM 1530 C CA . LEU B 1 63 ? -12.877 -22.979 9.350 1.00 19.72 147 LEU B CA 1
ATOM 1531 C C . LEU B 1 63 ? -12.948 -24.091 10.403 1.00 18.86 147 LEU B C 1
ATOM 1532 O O . LEU B 1 63 ? -12.008 -24.229 11.214 1.00 20.68 147 LEU B O 1
ATOM 1537 N N . PHE B 1 64 ? -13.975 -24.953 10.316 1.00 17.27 148 PHE B N 1
ATOM 1538 C CA . PHE B 1 64 ? -14.189 -26.046 11.259 1.00 17.13 148 PHE B CA 1
ATOM 1539 C C . PHE B 1 64 ? -13.731 -27.392 10.689 1.00 18.49 148 PHE B C 1
ATOM 1540 O O . PHE B 1 64 ? -13.811 -28.402 11.364 1.00 18.00 148 PHE B O 1
ATOM 1548 N N . SER B 1 65 ? -13.210 -27.400 9.455 1.00 19.11 149 SER B N 1
ATOM 1549 C CA . SER B 1 65 ? -12.665 -28.636 8.861 1.00 20.71 149 SER B CA 1
ATOM 1550 C C . SER B 1 65 ? -11.609 -29.364 9.699 1.00 23.65 149 SER B C 1
ATOM 1551 O O . SER B 1 65 ? -11.533 -30.588 9.637 1.00 27.34 149 SER B O 1
ATOM 1554 N N . PRO B 1 66 ? -10.748 -28.678 10.502 1.00 25.08 150 PRO B N 1
ATOM 1555 C CA . PRO B 1 66 ? -9.790 -29.382 11.362 1.00 23.82 150 PRO B CA 1
ATOM 1556 C C . PRO B 1 66 ? -10.396 -30.413 12.330 1.00 22.70 150 PRO B C 1
ATOM 1557 O O . PRO B 1 66 ? -9.659 -31.282 12.783 1.00 24.16 150 PRO B O 1
ATOM 1561 N N . LEU B 1 67 ? -11.700 -30.304 12.623 1.00 20.25 151 LEU B N 1
ATOM 1562 C CA . LEU B 1 67 ? -12.416 -31.298 13.416 1.00 19.15 151 LEU B CA 1
ATOM 1563 C C . LEU B 1 67 ? -12.219 -32.716 12.890 1.00 21.04 151 LEU B C 1
ATOM 1564 O O . LEU B 1 67 ? -12.200 -33.674 13.662 1.00 24.71 151 LEU B O 1
ATOM 1569 N N . LYS B 1 68 ? -12.100 -32.854 11.566 1.00 25.05 152 LYS B N 1
ATOM 1570 C CA . LYS B 1 68 ? -11.888 -34.170 10.951 1.00 26.47 152 LYS B CA 1
ATOM 1571 C C . LYS B 1 68 ? -10.603 -34.859 11.462 1.00 27.36 152 LYS B C 1
ATOM 1572 O O . LYS B 1 68 ? -10.513 -36.087 11.424 1.00 30.77 152 LYS B O 1
ATOM 1578 N N . ASN B 1 69 ? -9.636 -34.067 11.948 1.00 24.91 153 ASN B N 1
ATOM 1579 C CA . ASN B 1 69 ? -8.360 -34.576 12.470 1.00 26.50 153 ASN B CA 1
ATOM 1580 C C . ASN 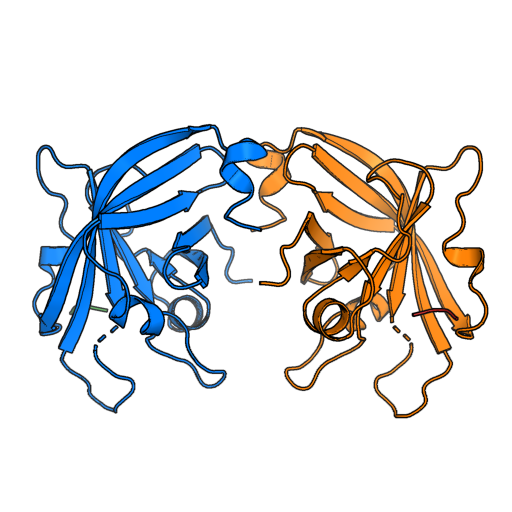B 1 69 ? -8.259 -34.685 13.982 1.00 27.75 153 ASN B C 1
ATOM 1581 O O . ASN B 1 69 ? -7.211 -35.065 14.511 1.00 26.90 153 ASN B O 1
ATOM 1586 N N . VAL B 1 70 ? -9.345 -34.337 14.678 1.00 21.39 154 VAL B N 1
ATOM 1587 C CA . VAL B 1 70 ? -9.412 -34.449 16.121 1.00 22.61 154 VAL B CA 1
ATOM 1588 C C . VAL B 1 70 ? -9.559 -35.916 16.468 1.00 24.54 154 VAL B C 1
ATOM 1589 O O . VAL B 1 70 ? -10.319 -36.631 15.806 1.00 21.82 154 VAL B O 1
ATOM 1593 N N . GLN B 1 71 ? -8.848 -36.345 17.516 1.00 22.28 155 GLN B N 1
ATOM 1594 C CA . GLN B 1 71 ? -8.893 -37.725 18.001 1.00 24.29 155 GLN B CA 1
ATOM 1595 C C . GLN B 1 71 ? -9.481 -37.815 19.396 1.00 24.11 155 GLN B C 1
ATOM 1596 O O . GLN B 1 71 ? -9.376 -36.884 20.188 1.00 21.74 155 GLN B O 1
ATOM 1602 N N . THR B 1 72 ? -10.104 -38.956 19.689 1.00 22.90 156 THR B N 1
ATOM 1603 C CA . THR B 1 72 ? -10.510 -39.301 21.044 1.00 25.01 156 THR B CA 1
ATOM 1604 C C . THR B 1 72 ? -9.311 -39.090 21.965 1.00 24.75 156 THR B C 1
ATOM 1605 O O . THR B 1 72 ? -8.183 -39.436 21.626 1.00 28.07 156 THR B O 1
ATOM 1609 N N . GLY B 1 73 ? -9.567 -38.491 23.125 1.00 21.73 157 GLY B N 1
ATOM 1610 C CA . GLY B 1 73 ? -8.519 -38.101 24.047 1.00 21.40 157 GLY B CA 1
ATOM 1611 C C . GLY B 1 73 ? -7.970 -36.703 23.893 1.00 20.59 157 GLY B C 1
ATOM 1612 O O . GLY B 1 73 ? -7.360 -36.189 24.825 1.00 24.46 157 GLY B O 1
ATOM 1613 N N . ASP B 1 74 ? -8.182 -36.068 22.733 1.00 22.26 158 ASP B N 1
ATOM 1614 C CA . ASP B 1 74 ? -7.786 -34.669 22.556 1.00 21.14 158 ASP B CA 1
ATOM 1615 C C . ASP B 1 74 ? -8.606 -33.773 23.484 1.00 19.07 158 ASP B C 1
ATOM 1616 O O . ASP B 1 74 ? -9.730 -34.117 23.873 1.00 18.99 158 ASP B O 1
ATOM 1621 N N . THR B 1 75 ? -8.025 -32.622 23.840 1.00 19.10 159 THR B N 1
ATOM 1622 C CA . THR B 1 75 ? -8.715 -31.661 24.676 1.00 20.56 159 THR B CA 1
ATOM 1623 C C . THR B 1 75 ? -9.284 -30.536 23.816 1.00 16.89 159 THR B C 1
ATOM 1624 O O . THR B 1 75 ? -8.707 -30.134 22.794 1.00 18.44 159 THR B O 1
ATOM 1628 N N . VAL B 1 76 ? -10.437 -30.036 24.252 1.00 16.15 160 VAL B N 1
ATOM 1629 C CA . VAL B 1 76 ? -11.076 -28.888 23.655 1.00 16.26 160 VAL B CA 1
ATOM 1630 C C . VAL B 1 76 ? -11.356 -27.933 24.785 1.00 15.58 160 VAL B C 1
ATOM 1631 O O . VAL B 1 76 ? -11.966 -28.336 25.781 1.00 16.61 160 VAL B O 1
ATOM 1635 N N . ALA B 1 77 ? -10.934 -26.674 24.629 1.00 14.72 161 ALA B N 1
ATOM 1636 C CA . ALA B 1 77 ? -11.152 -25.664 25.656 1.00 13.29 161 ALA B CA 1
ATOM 1637 C C . ALA B 1 77 ? -11.997 -24.537 25.115 1.00 12.68 161 ALA B C 1
ATOM 1638 O O . ALA B 1 77 ? -11.775 -24.070 24.006 1.00 13.03 161 ALA B O 1
ATOM 1640 N N . ILE B 1 78 ? -12.955 -24.101 25.930 1.00 11.14 162 ILE B N 1
ATOM 1641 C CA . ILE B 1 78 ? -13.725 -22.912 25.662 1.00 10.73 162 ILE B CA 1
ATOM 1642 C C . ILE B 1 78 ? -13.638 -21.977 26.830 1.00 10.93 162 ILE B C 1
ATOM 1643 O O . ILE B 1 78 ? -13.417 -22.395 27.981 1.00 12.55 162 ILE B O 1
ATOM 1648 N N . THR B 1 79 ? -13.820 -20.692 26.553 1.00 11.12 163 THR B N 1
ATOM 1649 C CA . THR B 1 79 ? -13.868 -19.690 27.602 1.00 12.66 163 THR B CA 1
ATOM 1650 C C . THR B 1 79 ? -14.853 -18.598 27.258 1.00 12.95 163 THR B C 1
ATOM 1651 O O . THR B 1 79 ? -15.077 -18.303 26.089 1.00 12.20 163 THR B O 1
ATOM 1655 N N . ASN B 1 80 ? -15.433 -18.014 28.309 1.00 12.91 164 ASN B N 1
ATOM 1656 C CA . ASN B 1 80 ? -16.249 -16.817 28.219 1.00 13.64 164 ASN B CA 1
ATOM 1657 C C . ASN B 1 80 ? -15.500 -15.630 28.803 1.00 15.29 164 ASN B C 1
ATOM 1658 O O . ASN B 1 80 ? -16.119 -14.582 29.088 1.00 12.04 164 ASN B O 1
ATOM 1663 N N . MET B 1 81 ? -14.180 -15.806 28.987 1.00 12.89 165 MET B N 1
ATOM 1664 C CA . MET B 1 81 ? -13.277 -14.853 29.634 1.00 15.72 165 MET B CA 1
ATOM 1665 C C . MET B 1 81 ? -13.463 -14.675 31.158 1.00 16.07 165 MET B C 1
ATOM 1666 O O . MET B 1 81 ? -12.796 -13.833 31.771 1.00 15.18 165 MET B O 1
ATOM 1671 N N . LYS B 1 82 ? -14.344 -15.489 31.764 1.00 15.18 166 LYS B N 1
ATOM 1672 C CA . LYS B 1 82 ? -14.488 -15.613 33.214 1.00 14.88 166 LYS B CA 1
ATOM 1673 C C . LYS B 1 82 ? -13.896 -16.942 33.713 1.00 14.75 166 LYS B C 1
ATOM 1674 O O . LYS B 1 82 ? -13.129 -16.979 34.674 1.00 14.23 166 LYS B O 1
ATOM 1680 N N . LYS B 1 83 ? -14.270 -18.042 33.053 1.00 13.85 167 LYS B N 1
ATOM 1681 C CA . LYS B 1 83 ? -13.748 -19.364 33.351 1.00 15.21 167 LYS B CA 1
ATOM 1682 C C . LYS B 1 83 ? -13.298 -20.044 32.076 1.00 13.42 167 LYS B C 1
ATOM 1683 O O . LYS B 1 83 ? -13.715 -19.654 30.997 1.00 11.01 167 LYS B O 1
ATOM 1689 N N . VAL B 1 84 ? -12.438 -21.056 32.216 1.00 12.73 168 VAL B N 1
ATOM 1690 C CA . VAL B 1 84 ? -12.000 -21.852 31.093 1.00 12.61 168 VAL B CA 1
ATOM 1691 C C . VAL B 1 84 ? -12.475 -23.261 31.367 1.00 12.57 168 VAL B C 1
ATOM 1692 O O . VAL B 1 84 ? -12.172 -23.852 32.421 1.00 12.78 168 VAL B O 1
ATOM 1696 N N . TYR B 1 85 ? -13.211 -23.803 30.403 1.00 11.51 169 TYR B N 1
ATOM 1697 C CA . TYR B 1 85 ? -13.850 -25.139 30.458 1.00 13.29 169 TYR B CA 1
ATOM 1698 C C . TYR B 1 85 ? -13.088 -26.064 29.514 1.00 15.70 169 TYR B C 1
ATOM 1699 O O . TYR B 1 85 ? -13.127 -25.783 28.301 1.00 13.56 169 TYR B O 1
ATOM 1708 N N . THR B 1 86 ? -12.438 -27.108 30.046 1.00 15.22 170 THR B N 1
ATOM 1709 C CA . THR B 1 86 ? -11.688 -28.034 29.217 1.00 16.40 170 THR B CA 1
ATOM 1710 C C . THR B 1 86 ? -12.405 -29.356 29.193 1.00 13.79 170 THR B C 1
ATOM 1711 O O . THR B 1 86 ? -12.807 -29.895 30.233 1.00 14.38 170 THR B O 1
ATOM 1715 N N . TYR B 1 87 ? -12.639 -29.831 27.973 1.00 13.95 171 TYR B N 1
ATOM 1716 C CA . TYR B 1 87 ? -13.367 -31.083 27.652 1.00 15.29 171 TYR B CA 1
ATOM 1717 C C . TYR B 1 87 ? -12.373 -32.055 27.015 1.00 16.85 171 TYR B C 1
ATOM 1718 O O . TYR B 1 87 ? -11.412 -31.589 26.391 1.00 16.50 171 TYR B O 1
ATOM 1727 N N . LYS B 1 88 ? -12.590 -33.353 27.220 1.00 18.36 172 LYS B N 1
ATOM 1728 C CA . LYS B 1 88 ? -11.783 -34.392 26.598 1.00 19.88 172 LYS B CA 1
ATOM 1729 C C . LYS B 1 88 ? -12.659 -35.130 25.596 1.00 15.57 172 LYS B C 1
ATOM 1730 O O . LYS B 1 88 ? -13.734 -35.617 25.958 1.00 15.64 172 LYS B O 1
ATOM 1736 N N . VAL B 1 89 ? -12.201 -35.203 24.342 1.00 15.18 173 VAL B N 1
ATOM 1737 C CA . VAL B 1 89 ? -12.966 -35.817 23.256 1.00 15.44 173 VAL B CA 1
ATOM 1738 C C . VAL B 1 89 ? -13.160 -37.298 23.567 1.00 19.59 173 VAL B C 1
ATOM 1739 O O . VAL B 1 89 ? -12.185 -37.996 23.888 1.00 19.17 173 VAL B O 1
ATOM 1743 N N . THR B 1 90 ? -14.422 -37.736 23.535 1.00 17.45 174 THR B N 1
ATOM 1744 C CA . THR B 1 90 ? -14.824 -39.100 23.782 1.00 21.52 174 THR B CA 1
ATOM 1745 C C . THR B 1 90 ? -15.263 -39.826 22.518 1.00 24.29 174 THR B C 1
ATOM 1746 O O . THR B 1 90 ? -15.238 -41.042 22.482 1.00 29.91 174 THR B O 1
ATOM 1750 N N . THR B 1 91 ? -15.676 -39.087 21.484 1.00 23.84 175 THR B N 1
ATOM 1751 C CA . THR B 1 91 ? -16.041 -39.700 20.209 1.00 25.45 175 THR B CA 1
ATOM 1752 C C . THR B 1 91 ? -16.000 -38.715 19.062 1.00 28.92 175 THR B C 1
ATOM 1753 O O . THR B 1 91 ? -16.156 -37.515 19.260 1.00 18.22 175 THR B O 1
ATOM 1757 N N . LYS B 1 92 ? -15.755 -39.253 17.865 1.00 25.45 176 LYS B N 1
ATOM 1758 C CA . LYS B 1 92 ? -15.826 -38.535 16.614 1.00 29.07 176 LYS B CA 1
ATOM 1759 C C . LYS B 1 92 ? -16.552 -39.464 15.654 1.00 33.08 176 LYS B C 1
ATOM 1760 O O . LYS B 1 92 ? -16.188 -40.625 15.538 1.00 27.97 176 LYS B O 1
ATOM 1766 N N . GLN B 1 93 ? -17.603 -38.950 15.008 1.00 25.57 177 GLN B N 1
ATOM 1767 C CA . GLN B 1 93 ? -18.517 -39.722 14.158 1.00 29.02 177 GLN B CA 1
ATOM 1768 C C . GLN B 1 93 ? -18.881 -38.880 12.948 1.00 30.32 177 GLN B C 1
ATOM 1769 O O . GLN B 1 93 ? -18.881 -37.650 13.024 1.00 23.30 177 GLN B O 1
ATOM 1775 N N . ILE B 1 94 ? -19.211 -39.551 11.842 1.00 27.09 178 ILE B N 1
ATOM 1776 C CA . ILE B 1 94 ? -19.784 -38.903 10.664 1.00 29.41 178 ILE B CA 1
ATOM 1777 C C . ILE B 1 94 ? -21.216 -39.384 10.611 1.00 30.24 178 ILE B C 1
ATOM 1778 O O . ILE B 1 94 ? -21.469 -40.583 10.586 1.00 30.63 178 ILE B O 1
ATOM 1783 N N . VAL B 1 95 ? -22.160 -38.443 10.647 1.00 25.46 179 VAL B N 1
ATOM 1784 C CA . VAL B 1 95 ? -23.570 -38.768 10.774 1.00 28.13 179 VAL B CA 1
ATOM 1785 C C . VAL B 1 95 ? -24.355 -37.967 9.755 1.00 30.21 179 VAL B C 1
ATOM 1786 O O . VAL B 1 95 ? -23.855 -36.988 9.210 1.00 35.23 179 VAL B O 1
ATOM 1790 N N . ASN B 1 96 ? -25.601 -38.388 9.512 1.00 31.51 180 ASN B N 1
ATOM 1791 C CA . ASN B 1 96 ? -26.519 -37.645 8.670 1.00 31.02 180 ASN B CA 1
ATOM 1792 C C . ASN B 1 96 ? -26.977 -36.388 9.407 1.00 24.59 180 ASN B C 1
ATOM 1793 O O . ASN B 1 96 ? -27.193 -36.420 10.613 1.00 23.83 180 ASN B O 1
ATOM 1798 N N . GLU B 1 97 ? -27.146 -35.289 8.666 1.00 25.27 181 GLU B N 1
ATOM 1799 C CA . GLU B 1 97 ? -27.652 -34.027 9.207 1.00 30.35 181 GLU B CA 1
ATOM 1800 C C . GLU B 1 97 ? -28.956 -34.152 10.025 1.00 29.60 181 GLU B C 1
ATOM 1801 O O . GLU B 1 97 ? -29.251 -33.300 10.837 1.00 29.54 181 GLU B O 1
ATOM 1807 N N . THR B 1 98 ? -29.731 -35.221 9.807 1.00 27.41 182 THR B N 1
ATOM 1808 C CA . THR B 1 98 ? -30.995 -35.414 10.529 1.00 35.01 182 THR B CA 1
ATOM 1809 C C . THR B 1 98 ? -30.821 -35.892 11.978 1.00 31.38 182 THR B C 1
ATOM 1810 O O . THR B 1 98 ? -31.780 -35.868 12.751 1.00 29.77 182 THR B O 1
ATOM 1814 N N . GLN B 1 99 ? -29.601 -36.301 12.344 1.00 31.09 183 GLN B N 1
ATOM 1815 C CA . GLN B 1 99 ? -29.309 -36.846 13.672 1.00 31.67 183 GLN B CA 1
ATOM 1816 C C . GLN B 1 99 ? -29.118 -35.739 14.706 1.00 28.22 183 GLN B C 1
ATOM 1817 O O . GLN B 1 99 ? -28.031 -35.575 15.287 1.00 23.17 183 GLN B O 1
ATOM 1823 N N . VAL B 1 100 ? -30.201 -35.000 14.964 1.00 30.97 184 VAL B N 1
ATOM 1824 C CA . VAL B 1 100 ? -30.154 -33.811 15.814 1.00 30.18 184 VAL B CA 1
ATOM 1825 C C . VAL B 1 100 ? -30.015 -34.137 17.288 1.00 27.76 184 VAL B C 1
ATOM 1826 O O . VAL B 1 100 ? -29.706 -33.273 18.083 1.00 25.47 184 VAL B O 1
ATOM 1830 N N . GLN B 1 101 ? -30.252 -35.397 17.656 1.00 27.40 185 GLN B N 1
ATOM 1831 C CA . GLN B 1 101 ? -30.168 -35.814 19.059 1.00 28.08 185 GLN B CA 1
ATOM 1832 C C . GLN B 1 101 ? -28.754 -35.646 19.657 1.00 21.18 185 GLN B C 1
ATOM 1833 O O . GLN B 1 101 ? -28.598 -35.563 20.861 1.00 21.77 185 GLN B O 1
ATOM 1839 N N . TRP B 1 102 ? -27.741 -35.583 18.791 1.00 20.74 186 TRP B N 1
ATOM 1840 C CA . TRP B 1 102 ? -26.367 -35.361 19.217 1.00 22.63 186 TRP B CA 1
ATOM 1841 C C . TRP B 1 102 ? -26.163 -34.089 20.056 1.00 21.62 186 TRP B C 1
ATOM 1842 O O . TRP B 1 102 ? -25.230 -34.020 20.841 1.00 21.01 186 TRP B O 1
ATOM 1853 N N . ILE B 1 103 ? -27.040 -33.096 19.888 1.00 21.92 187 ILE B N 1
ATOM 1854 C CA . ILE B 1 103 ? -26.933 -31.844 20.632 1.00 24.24 187 ILE B CA 1
ATOM 1855 C C . ILE B 1 103 ? -27.800 -31.769 21.891 1.00 24.63 187 ILE B C 1
ATOM 1856 O O . ILE B 1 103 ? -27.713 -30.792 22.637 1.00 19.29 187 ILE B O 1
ATOM 1861 N N . ASP B 1 104 ? -28.609 -32.809 22.137 1.00 22.07 188 ASP B N 1
ATOM 1862 C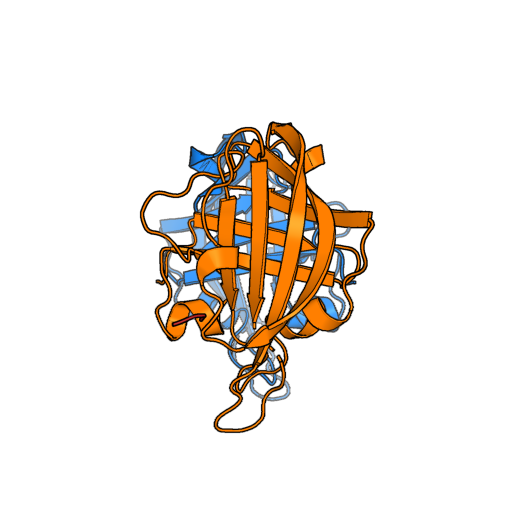 CA . ASP B 1 104 ? -29.467 -32.849 23.324 1.00 21.73 188 ASP B CA 1
ATOM 1863 C C . ASP B 1 104 ? -28.654 -32.995 24.607 1.00 18.00 188 ASP B C 1
ATOM 1864 O O . ASP B 1 104 ? -27.633 -33.716 24.636 1.00 17.86 188 ASP B O 1
ATOM 1869 N N . ASP B 1 105 ? -29.107 -32.312 25.665 1.00 21.29 189 ASP B N 1
ATOM 1870 C CA . ASP B 1 105 ? -28.585 -32.494 27.008 1.00 20.17 189 ASP B CA 1
ATOM 1871 C C . ASP B 1 105 ? -28.725 -33.965 27.356 1.00 24.01 189 ASP B C 1
ATOM 1872 O O . ASP B 1 105 ? -29.711 -34.603 26.992 1.00 22.26 189 ASP B O 1
ATOM 1877 N N . VAL B 1 106 ? -27.726 -34.493 28.059 1.00 23.25 190 VAL B N 1
ATOM 1878 C CA . VAL B 1 106 ? -27.736 -35.860 28.537 1.00 25.09 190 VAL B CA 1
ATOM 1879 C C . VAL B 1 106 ? -27.661 -35.778 30.058 1.00 28.45 190 VAL B C 1
ATOM 1880 O O . VAL B 1 106 ? -26.708 -35.219 30.600 1.00 26.10 190 VAL B O 1
ATOM 1884 N N . ALA B 1 107 ? -28.674 -36.336 30.733 1.00 27.15 191 ALA B N 1
ATOM 1885 C CA . ALA B 1 107 ? -28.743 -36.383 32.185 1.00 29.13 191 ALA B CA 1
ATOM 1886 C C . ALA B 1 107 ? -27.462 -36.986 32.757 1.00 26.44 191 ALA B C 1
ATOM 1887 O O . ALA B 1 107 ? -26.967 -37.995 32.265 1.00 29.61 191 ALA B O 1
ATOM 1889 N N . GLY B 1 108 ? -26.911 -36.337 33.787 1.00 25.60 192 GLY B N 1
ATOM 1890 C CA . GLY B 1 108 ? -25.696 -36.779 34.460 1.00 26.57 192 GLY B CA 1
ATOM 1891 C C . GLY B 1 108 ? -24.384 -36.702 33.688 1.00 24.65 192 GLY B C 1
ATOM 1892 O O . GLY B 1 108 ? -23.382 -37.296 34.104 1.00 26.45 192 GLY B O 1
ATOM 1893 N N . LYS B 1 109 ? -24.393 -35.999 32.547 1.00 24.18 193 LYS B N 1
ATOM 1894 C CA . LYS B 1 109 ? -23.197 -35.771 31.736 1.00 24.51 193 LYS B CA 1
ATOM 1895 C C . LYS B 1 109 ? -23.062 -34.274 31.478 1.00 20.35 193 LYS B C 1
ATOM 1896 O O . LYS B 1 109 ? -24.053 -33.584 31.408 1.00 20.49 193 LYS B O 1
ATOM 1902 N N . LYS B 1 110 ? -21.820 -33.804 31.347 1.00 20.53 194 LYS B N 1
ATOM 1903 C CA . LYS B 1 110 ? -21.511 -32.450 30.919 1.00 19.81 194 LYS B CA 1
ATOM 1904 C C . LYS B 1 110 ? -20.636 -32.587 29.693 1.00 17.57 194 LYS B C 1
ATOM 1905 O O . LYS B 1 110 ? -19.496 -33.063 29.767 1.00 17.10 194 LYS B O 1
ATOM 1911 N N . LEU B 1 111 ? -21.223 -32.229 28.545 1.00 15.23 195 LEU B N 1
ATOM 1912 C CA . LEU B 1 111 ? -20.700 -32.523 27.237 1.00 17.00 195 LEU B CA 1
ATOM 1913 C C . LEU B 1 111 ? -20.483 -31.245 26.444 1.00 15.97 195 LEU B C 1
ATOM 1914 O O . LEU B 1 111 ? -21.156 -30.240 26.679 1.00 16.43 195 LEU B O 1
ATOM 1919 N N . ILE B 1 112 ? -19.545 -31.324 25.495 1.00 16.06 196 ILE B N 1
ATOM 1920 C CA . ILE B 1 112 ? -19.418 -30.381 24.393 1.00 16.54 196 ILE B CA 1
ATOM 1921 C C . ILE B 1 112 ? -19.596 -31.190 23.105 1.00 18.48 196 ILE B C 1
ATOM 1922 O O . ILE B 1 112 ? -19.088 -32.299 22.985 1.00 19.70 196 ILE B O 1
ATOM 1927 N N . THR B 1 113 ? -20.354 -30.642 22.154 1.00 15.90 197 THR B N 1
ATOM 1928 C CA . THR B 1 113 ? -20.610 -31.294 20.876 1.00 14.41 197 THR B CA 1
ATOM 1929 C C . THR B 1 113 ? -20.326 -30.283 19.772 1.00 14.73 197 THR B C 1
ATOM 1930 O O . THR B 1 113 ? -20.951 -29.212 19.726 1.00 13.84 197 THR B O 1
ATOM 1934 N N . LEU B 1 114 ? -19.374 -30.621 18.902 1.00 12.53 198 LEU B N 1
ATOM 1935 C CA . LEU B 1 114 ? -18.936 -29.787 17.802 1.00 14.33 198 LEU B CA 1
ATOM 1936 C C . LEU B 1 114 ? -19.374 -30.427 16.486 1.00 17.95 198 LEU B C 1
ATOM 1937 O O . LEU B 1 114 ? -19.135 -31.625 16.259 1.00 16.00 198 LEU B O 1
ATOM 1942 N N . VAL B 1 115 ? -19.989 -29.617 15.618 1.00 13.74 199 VAL B N 1
ATOM 1943 C CA . VAL B 1 115 ? -20.635 -30.060 14.389 1.00 14.41 199 VAL B CA 1
ATOM 1944 C C . VAL B 1 115 ? -20.152 -29.252 13.199 1.00 18.15 199 VAL B C 1
ATOM 1945 O O . VAL B 1 115 ? -20.106 -28.021 13.253 1.00 16.17 199 VAL B O 1
ATOM 1949 N N . THR B 1 116 ? -19.782 -29.949 12.117 1.00 15.34 200 THR B N 1
ATOM 1950 C CA . THR B 1 116 ? -19.484 -29.312 10.845 1.00 17.74 200 THR B CA 1
ATOM 1951 C C . THR B 1 116 ? -19.829 -30.258 9.701 1.00 18.93 200 THR B C 1
ATOM 1952 O O . THR B 1 116 ? -20.108 -31.432 9.944 1.00 16.78 200 THR B O 1
ATOM 1964 N N . ALA B 1 118 ? -19.428 -32.782 6.598 1.00 22.97 202 ALA B N 1
ATOM 1965 C CA . ALA B 1 118 ? -18.486 -33.875 6.390 1.00 27.55 202 ALA B CA 1
ATOM 1966 C C . ALA B 1 118 ? -17.469 -33.541 5.280 1.00 29.24 202 ALA B C 1
ATOM 1967 O O . ALA B 1 118 ? -16.400 -34.144 5.210 1.00 31.46 202 ALA B O 1
ATOM 1969 N N . SER B 1 119 ? -17.815 -32.574 4.422 1.00 25.57 203 SER B N 1
ATOM 1970 C CA . SER B 1 119 ? -16.968 -32.133 3.327 1.00 26.94 203 SER B CA 1
ATOM 1971 C C . SER B 1 119 ? -17.423 -30.757 2.844 1.00 28.43 203 SER B C 1
ATOM 1972 O O . SER B 1 119 ? -18.475 -30.271 3.251 1.00 34.24 203 SER B O 1
ATOM 1975 N N . PRO B 1 120 ? -16.657 -30.081 1.956 1.00 31.79 204 PRO B N 1
ATOM 1976 C CA . PRO B 1 120 ? -17.070 -28.782 1.423 1.00 36.27 204 PRO B CA 1
ATOM 1977 C C . PRO B 1 120 ? -18.047 -28.860 0.234 1.00 45.80 204 PRO B C 1
ATOM 1978 O O . PRO B 1 120 ? -18.573 -27.829 -0.152 1.00 47.92 204 PRO B O 1
ATOM 1982 N N . THR B 1 121 ? -18.299 -30.064 -0.296 1.00 46.12 205 THR B N 1
ATOM 1983 C CA . THR B 1 121 ? -19.096 -30.244 -1.518 1.00 50.26 205 THR B CA 1
ATOM 1984 C C . THR B 1 121 ? -20.535 -29.730 -1.394 1.00 45.57 205 THR B C 1
ATOM 1985 O O . THR B 1 121 ? -21.130 -29.781 -0.327 1.00 34.34 205 THR B O 1
ATOM 1989 N N . GLU B 1 122 ? -21.083 -29.249 -2.516 1.00 53.49 206 GLU B N 1
ATOM 1990 C CA . GLU B 1 122 ? -22.453 -28.743 -2.588 1.00 48.84 206 GLU B CA 1
ATOM 1991 C C . GLU B 1 122 ? -23.429 -29.843 -2.160 1.00 45.55 206 GLU B C 1
ATOM 1992 O O . GLU B 1 122 ? -23.271 -31.006 -2.539 1.00 48.49 206 GLU B O 1
ATOM 1998 N N . GLY B 1 123 ? -24.416 -29.471 -1.339 1.00 41.86 207 GLY B N 1
ATOM 1999 C CA . GLY B 1 123 ? -25.455 -30.381 -0.888 1.00 45.69 207 GLY B CA 1
ATOM 2000 C C . GLY B 1 123 ? -24.984 -31.543 -0.022 1.00 45.92 207 GLY B C 1
ATOM 2001 O O . GLY B 1 123 ? -25.609 -32.605 -0.020 1.00 45.49 207 GLY B O 1
ATOM 2002 N N . GLU B 1 124 ? -23.886 -31.340 0.716 1.00 41.95 208 GLU B N 1
ATOM 2003 C CA . GLU B 1 124 ? -23.378 -32.339 1.655 1.00 36.33 208 GLU B CA 1
ATOM 2004 C C . GLU B 1 124 ? -24.430 -32.560 2.741 1.00 32.22 208 GLU B C 1
ATOM 2005 O O . GLU B 1 124 ? -24.853 -31.615 3.394 1.00 33.81 208 GLU B O 1
ATOM 2011 N N . VAL B 1 125 ? -24.855 -33.818 2.911 1.00 33.38 209 VAL B N 1
ATOM 2012 C CA . VAL B 1 125 ? -25.890 -34.202 3.875 1.00 32.82 209 VAL B CA 1
ATOM 2013 C C . VAL B 1 125 ? -25.321 -34.766 5.187 1.00 33.58 209 VAL B C 1
ATOM 2014 O O . VAL B 1 125 ? -26.055 -34.917 6.173 1.00 33.19 209 VAL B O 1
ATOM 2018 N N . ASP B 1 126 ? -24.025 -35.098 5.182 1.00 30.42 210 ASP B N 1
ATOM 2019 C CA . ASP B 1 126 ? -23.362 -35.675 6.333 1.00 26.54 210 ASP B CA 1
ATOM 2020 C C . ASP B 1 126 ? -22.643 -34.611 7.146 1.00 25.39 210 ASP B C 1
ATOM 2021 O O . ASP B 1 126 ? -22.300 -33.557 6.624 1.00 21.76 210 ASP B O 1
ATOM 2026 N N . ARG B 1 127 ? -22.441 -34.905 8.434 1.00 22.59 211 ARG B N 1
ATOM 2027 C CA . ARG B 1 127 ? -21.797 -33.992 9.415 1.00 24.10 211 ARG B CA 1
ATOM 2028 C C . ARG B 1 127 ? -20.731 -34.746 10.209 1.00 22.95 211 ARG B C 1
ATOM 2029 O O . ARG B 1 127 ? -20.989 -35.900 10.599 1.00 24.05 211 ARG B O 1
ATOM 2037 N N . ILE B 1 128 ? -19.590 -34.099 10.434 1.00 23.15 212 ILE B N 1
ATOM 2038 C CA . ILE B 1 128 ? -18.614 -34.540 11.419 1.00 19.26 212 ILE B CA 1
ATOM 2039 C C . ILE B 1 128 ? -19.121 -34.071 12.772 1.00 19.45 212 ILE B C 1
ATOM 2040 O O . ILE B 1 128 ? -19.505 -32.901 12.932 1.00 18.98 212 ILE B O 1
ATOM 2045 N N . ILE B 1 129 ? -19.159 -34.998 13.729 1.00 20.08 213 ILE B N 1
ATOM 2046 C CA . ILE B 1 129 ? -19.492 -34.725 15.134 1.00 21.56 213 ILE B CA 1
ATOM 2047 C C . ILE B 1 129 ? -18.317 -35.127 15.993 1.00 19.89 213 ILE B C 1
ATOM 2048 O O . ILE B 1 129 ? -17.866 -36.262 15.933 1.00 20.84 213 ILE B O 1
ATOM 2053 N N . VAL B 1 130 ? -17.839 -34.178 16.798 1.00 17.73 214 VAL B N 1
ATOM 2054 C CA . VAL B 1 130 ? -16.822 -34.394 17.808 1.00 19.35 214 VAL B CA 1
ATOM 2055 C C . VAL B 1 130 ? -17.504 -34.064 19.137 1.00 19.59 214 VAL B C 1
ATOM 2056 O O . VAL B 1 130 ? -18.004 -32.951 19.337 1.00 16.5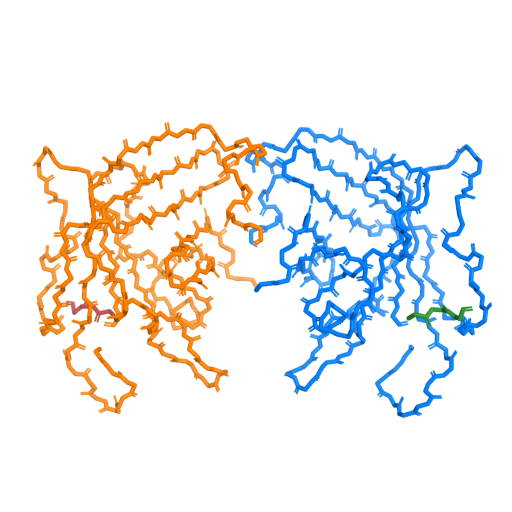4 214 VAL B O 1
ATOM 2060 N N . GLN B 1 131 ? -17.559 -35.046 20.034 1.00 17.33 215 GLN B N 1
ATOM 2061 C CA . GLN B 1 131 ? -18.150 -34.843 21.338 1.00 20.65 215 GLN B CA 1
ATOM 2062 C C . GLN B 1 131 ? -17.127 -35.158 22.426 1.00 21.16 215 GLN B C 1
ATOM 2063 O O . GLN B 1 131 ? -16.282 -36.042 22.257 1.00 21.39 215 GLN B O 1
ATOM 2069 N N . GLY B 1 132 ? -17.207 -34.405 23.529 1.00 18.36 2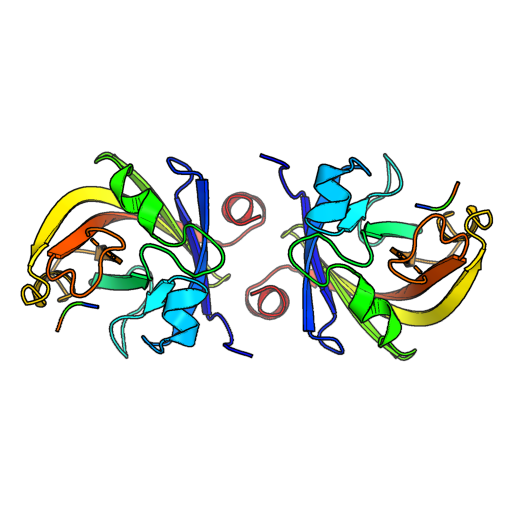16 GLY B N 1
ATOM 2070 C CA . GLY B 1 132 ? -16.333 -34.553 24.667 1.00 17.61 216 GLY B CA 1
ATOM 2071 C C . GLY B 1 132 ? -17.037 -34.337 25.981 1.00 18.39 216 GLY B C 1
ATOM 2072 O O . GLY B 1 132 ? -18.176 -33.839 26.023 1.00 15.77 216 GLY B O 1
ATOM 2073 N N . GLU B 1 133 ? -16.345 -34.723 27.057 1.00 16.89 217 GLU B N 1
ATOM 2074 C CA . GLU B 1 133 ? -16.858 -34.707 28.406 1.00 19.61 217 GLU B CA 1
ATOM 2075 C C . GLU B 1 133 ? -16.000 -33.741 29.193 1.00 14.51 217 GLU B C 1
ATOM 2076 O O . GLU B 1 133 ? -14.798 -33.700 29.016 1.00 16.15 217 GLU B O 1
ATOM 2082 N N . LEU B 1 134 ? -16.637 -32.981 30.086 1.00 17.36 218 LEU B N 1
ATOM 2083 C CA . LEU B 1 134 ? -15.959 -31.942 30.836 1.00 17.26 218 LEU B CA 1
ATOM 2084 C C . LEU B 1 134 ? -14.889 -32.548 31.766 1.00 20.52 218 LEU B C 1
ATOM 2085 O O . LEU B 1 134 ? -15.172 -33.455 32.563 1.00 19.56 218 LEU B O 1
ATOM 2090 N N . GLN B 1 135 ? -13.660 -32.055 31.623 1.00 19.46 219 GLN B N 1
ATOM 2091 C CA . GLN B 1 135 ? -12.528 -32.474 32.424 1.00 21.70 219 GLN B CA 1
ATOM 2092 C C . GLN B 1 135 ? -12.222 -31.470 33.550 1.00 21.86 219 GLN B C 1
ATOM 2093 O O . GLN B 1 135 ? -11.939 -31.868 34.673 1.00 17.46 219 GLN B O 1
ATOM 2099 N N . SER B 1 136 ? -12.284 -30.162 33.257 1.00 16.80 220 SER B N 1
ATOM 2100 C CA . SER B 1 136 ? -11.985 -29.158 34.270 1.00 15.07 220 SER B CA 1
ATOM 2101 C C . SER B 1 136 ? -12.647 -27.821 33.988 1.00 13.75 220 SER B C 1
ATOM 2102 O O . SER B 1 136 ? -12.992 -27.536 32.842 1.00 12.63 220 SER B O 1
ATOM 2105 N N . VAL B 1 137 ? -12.842 -27.040 35.045 1.00 15.14 221 VAL B N 1
ATOM 2106 C CA . VAL B 1 137 ? -13.312 -25.670 34.970 1.00 14.92 221 VAL B CA 1
ATOM 2107 C C . VAL B 1 137 ? -12.350 -24.896 35.833 1.00 16.24 221 VAL B C 1
ATOM 2108 O O . VAL B 1 137 ? -12.179 -25.196 37.021 1.00 16.56 221 VAL B O 1
ATOM 2112 N N . LYS B 1 138 ? -11.690 -23.900 35.250 1.00 16.61 222 LYS B N 1
ATOM 2113 C CA . LYS B 1 138 ? -10.704 -23.108 35.974 1.00 19.04 222 LYS B CA 1
ATOM 2114 C C . LYS B 1 138 ? -10.951 -21.625 35.755 1.00 20.64 222 LYS B C 1
ATOM 2115 O O . LYS B 1 138 ? -11.640 -21.237 34.816 1.00 16.86 222 LYS B O 1
ATOM 2121 N N . LYS B 1 139 ? -10.390 -20.793 36.634 1.00 19.07 223 LYS B N 1
ATOM 2122 C CA . LYS B 1 139 ? -10.497 -19.351 36.475 1.00 23.65 223 LYS B CA 1
ATOM 2123 C C . LYS B 1 139 ? -9.744 -18.932 35.235 1.00 21.54 223 LYS B C 1
ATOM 2124 O O . LYS B 1 139 ? -8.674 -19.457 34.926 1.00 18.88 223 LYS B O 1
ATOM 2130 N N . ALA B 1 140 ? -10.335 -17.992 34.500 1.00 22.92 224 ALA B N 1
ATOM 2131 C CA . ALA B 1 140 ? -9.727 -17.444 33.302 1.00 22.04 224 ALA B CA 1
ATOM 2132 C C . ALA B 1 140 ? -8.664 -16.441 33.717 1.00 24.45 224 ALA B C 1
ATOM 2133 O O . ALA B 1 140 ? -8.888 -15.235 33.678 1.00 32.52 224 ALA B O 1
ATOM 2135 N N . ASN B 1 141 ? -7.506 -16.952 34.130 1.00 21.26 225 ASN B N 1
ATOM 2136 C CA . ASN B 1 141 ? -6.352 -16.125 34.492 1.00 20.22 225 ASN B CA 1
ATOM 2137 C C . ASN B 1 141 ? -5.325 -16.178 33.359 1.00 17.64 225 ASN B C 1
ATOM 2138 O O . ASN B 1 141 ? -5.539 -16.864 32.359 1.00 15.35 225 ASN B O 1
ATOM 2143 N N . GLN B 1 142 ? -4.205 -15.454 33.500 1.00 19.58 226 GLN B N 1
ATOM 2144 C CA . GLN B 1 142 ? -3.234 -15.411 32.417 1.00 18.75 226 GLN B CA 1
ATOM 2145 C C . GLN B 1 142 ? -2.786 -16.827 32.035 1.00 20.48 226 GLN B C 1
ATOM 2146 O O . GLN B 1 142 ? -2.683 -17.153 30.848 1.00 18.61 226 GLN B O 1
ATOM 2152 N N . LYS B 1 143 ? -2.532 -17.668 33.042 1.00 20.38 227 LYS B N 1
ATOM 2153 C CA . LYS B 1 143 ? -2.018 -19.015 32.788 1.00 23.14 227 LYS B CA 1
ATOM 2154 C C . LYS B 1 143 ? -3.010 -19.824 31.928 1.00 20.32 227 LYS B C 1
ATOM 2155 O O . LYS B 1 143 ? -2.643 -20.401 30.918 1.00 19.88 227 LYS B O 1
ATOM 2161 N N . ASN B 1 144 ? -4.287 -19.813 32.322 1.00 23.33 228 ASN B N 1
ATOM 2162 C CA . ASN B 1 144 ? -5.312 -20.609 31.644 1.00 18.86 228 ASN B CA 1
ATOM 2163 C C . ASN B 1 144 ? -5.825 -20.003 30.314 1.00 16.91 228 ASN B C 1
ATOM 2164 O O . ASN B 1 144 ? -6.363 -20.722 29.486 1.00 17.86 228 ASN B O 1
ATOM 2169 N N . LEU B 1 145 ? -5.630 -18.688 30.121 1.00 16.88 229 LEU B N 1
ATOM 2170 C CA . LEU B 1 145 ? -6.042 -17.980 28.909 1.00 17.72 229 LEU B CA 1
ATOM 2171 C C . LEU B 1 145 ? -5.003 -17.982 27.777 1.00 23.92 229 LEU B C 1
ATOM 2172 O O . LEU B 1 145 ? -5.345 -17.689 26.623 1.00 18.54 229 LEU B O 1
ATOM 2177 N N . LYS B 1 146 ? -3.750 -18.310 28.115 1.00 26.55 230 LYS B N 1
ATOM 2178 C CA . LYS B 1 146 ? -2.635 -18.341 27.160 1.00 32.01 230 LYS B CA 1
ATOM 2179 C C . LYS B 1 146 ? -2.954 -19.122 25.897 1.00 30.69 230 LYS B C 1
ATOM 2180 O O . LYS B 1 146 ? -2.620 -18.693 24.802 1.00 25.52 230 LYS B O 1
ATOM 2186 N N . ILE B 1 147 ? -3.608 -20.276 26.047 1.00 24.15 231 ILE B N 1
ATOM 2187 C CA . ILE B 1 147 ? -3.954 -21.100 24.900 1.00 24.59 231 ILE B CA 1
ATOM 2188 C C . ILE B 1 147 ? -4.907 -20.444 23.924 1.00 24.03 231 ILE B C 1
ATOM 2189 O O . ILE B 1 147 ? -5.056 -20.935 22.819 1.00 24.08 231 ILE B O 1
ATOM 2194 N N . PHE B 1 148 ? -5.581 -19.369 24.341 1.00 18.86 232 PHE B N 1
ATOM 2195 C CA . PHE B 1 148 ? -6.479 -18.636 23.457 1.00 21.19 232 PHE B CA 1
ATOM 2196 C C . PHE B 1 148 ? -5.816 -17.402 22.793 1.00 29.07 232 PHE B C 1
ATOM 2197 O O . PHE B 1 148 ? -6.494 -16.599 22.177 1.00 31.51 232 PHE B O 1
ATOM 2205 N N . LEU B 1 149 ? -4.493 -17.255 22.934 1.00 37.52 233 LEU B N 1
ATOM 2206 C CA . LEU B 1 149 ? -3.773 -16.131 22.322 1.00 39.45 233 LEU B CA 1
ATOM 2207 C C . LEU B 1 149 ? -3.481 -16.358 20.838 1.00 43.12 233 LEU B C 1
ATOM 2208 O O . LEU B 1 149 ? -3.361 -17.498 20.382 1.00 51.03 233 LEU B O 1
ATOM 2213 N N . ALA C 2 1 ? 7.412 -0.174 9.682 1.00 62.23 84 ALA F N 1
ATOM 2214 C CA . ALA C 2 1 ? 8.795 -0.246 10.245 1.00 64.42 84 ALA F CA 1
ATOM 2215 C C . ALA C 2 1 ? 9.637 0.978 9.846 1.00 67.65 84 ALA F C 1
ATOM 2216 O O . ALA C 2 1 ? 10.077 1.098 8.696 1.00 77.76 84 ALA F O 1
ATOM 2218 N N . LEU C 2 2 ? 9.836 1.885 10.810 1.00 58.73 85 LEU F N 1
ATOM 2219 C CA . LEU C 2 2 ? 10.747 3.024 10.684 1.00 61.32 85 LEU F CA 1
ATOM 2220 C C . LEU C 2 2 ? 12.192 2.496 10.669 1.00 66.35 85 LEU F C 1
ATOM 2221 O O . LEU C 2 2 ? 12.509 1.540 11.389 1.00 82.88 85 LEU F O 1
ATOM 2226 N N . THR C 2 3 ? 13.061 3.118 9.862 1.00 70.66 86 THR F N 1
ATOM 2227 C CA . THR C 2 3 ? 14.432 2.621 9.650 1.00 73.86 86 THR F CA 1
ATOM 2228 C C . THR C 2 3 ? 15.249 2.520 10.956 1.00 74.08 86 THR F C 1
ATOM 2229 O O . THR C 2 3 ? 16.395 2.970 11.055 1.00 71.88 86 THR F O 1
ATOM 2233 N N . ALA D 2 1 ? -24.737 -27.535 10.760 1.00 69.01 84 ALA G N 1
ATOM 2234 C CA . ALA D 2 1 ? -26.138 -27.384 11.251 1.00 79.16 84 ALA G CA 1
ATOM 2235 C C . ALA D 2 1 ? -26.980 -28.644 10.987 1.00 81.44 84 ALA G C 1
ATOM 2236 O O . ALA D 2 1 ? -27.421 -28.879 9.856 1.00 91.82 84 ALA G O 1
ATOM 2238 N N . LEU D 2 2 ? -27.194 -29.443 12.042 1.00 71.97 85 LEU G N 1
ATOM 2239 C CA . LEU D 2 2 ? -28.155 -30.547 12.029 1.00 72.08 85 LEU G CA 1
ATOM 2240 C C . LEU D 2 2 ? -29.576 -29.960 11.997 1.00 78.53 85 LEU G C 1
ATOM 2241 O O . LEU D 2 2 ? -29.843 -28.965 12.652 1.00 78.11 85 LEU G O 1
ATOM 2246 N N . THR D 2 3 ? -30.481 -30.594 11.241 1.00 90.01 86 THR G N 1
ATOM 2247 C CA . THR D 2 3 ? -31.833 -30.068 10.994 1.00 99.17 86 THR G CA 1
ATOM 2248 C C . THR D 2 3 ? -32.628 -29.870 12.302 1.00 98.33 86 THR G C 1
ATOM 2249 O O . THR D 2 3 ? -33.786 -30.288 12.433 1.00 88.63 86 THR G O 1
#

Nearest PDB structures (foldseek):
  7cfj-assembly2_B  TM=1.006E+00  e=3.912E-30  Lacticaseibacillus rhamnosus
  5hu4-assembly1_A  TM=9.465E-01  e=1.723E-18  Listeria monocytogenes
  6bwe-assembly1_B  TM=9.004E-01  e=1.630E-11  Corynebacterium diphtheriae NCTC 13129
  3tbe-assembly4_D  TM=8.920E-01  e=1.445E-11  Streptococcus agalactiae serogroup V
  3tbe-assembly3_C  TM=8.941E-01  e=1.839E-11  Streptococcus agalactiae serogroup V

Sequence (294 aa):
NLHPIGKIAITSVHLKLPILKGLSNDNLSAGAGTMKADQKMGEGNYALAGHYMTNQGILFSPLKNVQTGDTVAITNMKKVYTYKVTTKQIVNETQVQWIDDVAGKKLITLVTASPTEGEVDRIIVQGELQSVKKANQKNLKIFLNLHPIGKIAITSVHLKLPILKGLSNDNLSAGAGTMKADQKMGEGNYALAGHYMTNQGILFSPLKNVQTGDTVAITNMKKVYTYKVTTKQIVNETQVQWIDDVAGKKLITLVTASPTEGEVDRIIVQGELQSVKKANQKNLKIFLALTALT

Radius of gyration: 20.91 Å; Cα contacts (8 Å, |Δi|>4): 773; chains: 4; bounding box: 46×52×40 Å

Secondary structure (DSSP, 8-state):
-----EEEEEGGGTEEEEEESS--HHHHHHSEEESSTT--TTSSEEEEE--SB-SSSBSSGGGGG--TT-EEEEE-SSEEEEEEEEEEEEEETT-GGGGS--TT--EEEEE---SSTT--EEEEEEEEEEEEEE--HHHHGGG-/-----EEEEEGGGTEEEEEESS--HHHHHHSEEESSTT--TTSSEEEEE--SB-SSSBSSGGGGG--TT-EEEEE-SSEEEEEEEEEEEEEETT-GGGGS--TT--EEEEE---SSTT--EEEEEEEEEEEEEE--HHHHGGG-/---/---

InterPro domains:
  IPR005754 Sortase family [PF04203] (96-218)
  IPR005754 Sortase family [TIGR01076] (94-219)
  IPR023365 Sortase domain superfamily [G3DSA:2.40.260.10] (74-232)
  IPR023365 Sortase domain superfamily [SSF63817] (30-219)
  IPR042007 Sortase A [cd06165] (90-217)

B-factor: mean 26.26, std 14.25, range [8.99, 117.21]